Protein AF-A0A9B0UDK8-F1 (afdb_monomer)

Mean predicted aligned error: 6.13 Å

Solvent-accessible surface area (backbone atoms only — not comparable to full-atom values): 10879 Å² total; per-residue (Å²): 110,63,53,32,76,56,39,47,75,51,48,63,65,41,52,52,51,59,70,69,51,62,96,81,49,79,62,53,59,56,43,50,53,49,52,53,48,44,66,69,52,26,47,45,71,65,36,48,53,53,52,51,52,60,53,67,69,55,62,72,56,50,37,31,57,45,45,68,65,42,49,64,59,51,50,56,30,50,70,68,42,90,65,67,40,31,59,51,50,34,51,51,49,50,54,51,47,58,52,56,68,70,51,80,78,55,71,47,74,67,41,59,74,60,34,84,49,28,52,54,61,41,50,52,52,48,50,67,60,44,45,68,61,51,50,52,54,70,70,46,90,64,91,42,74,59,49,53,47,31,50,50,35,51,51,53,46,44,54,48,38,50,64,45,63,54,67,72,48,59,79,76,89,55,74,92,63,47,88,73,40,56,66,57,54,47,50,65,76,67,109

Sequence (191 aa):
IIVRNMGWNLVGPVVRCLLWNDKKDNKRKDYFLMLELLVKLCNPKELLLGLLELIEEPSGKQISQIILLLLQPLQTVIQKLHNNKAYSVGLALSTLWNQLSLLPVPYTKEQIQTDEYGLCQCCKALMDFTKPFVEEVIDAKERSLENEKLRDELLKFFFKSLKYPLLTAQFLEQPEEAGNDPLRCFASEII

Structure (mmCIF, N/CA/C/O backbone):
data_AF-A0A9B0UDK8-F1
#
_entry.id   AF-A0A9B0UDK8-F1
#
loop_
_atom_site.group_PDB
_atom_site.id
_atom_site.type_symbol
_atom_site.label_atom_id
_atom_site.label_alt_id
_atom_site.label_comp_id
_atom_site.label_asym_id
_atom_site.label_entity_id
_atom_site.label_seq_id
_atom_site.pdbx_PDB_ins_code
_atom_site.Cartn_x
_atom_site.Cartn_y
_atom_site.Cartn_z
_atom_site.occupancy
_atom_site.B_iso_or_equiv
_atom_site.auth_seq_id
_atom_site.auth_comp_id
_atom_site.auth_asym_id
_atom_site.auth_atom_id
_atom_site.pdbx_PDB_model_num
ATOM 1 N N . ILE A 1 1 ? 12.103 2.080 -25.943 1.00 68.50 1 ILE A N 1
ATOM 2 C CA . ILE A 1 1 ? 12.958 2.992 -25.136 1.00 68.50 1 ILE A CA 1
ATOM 3 C C . ILE A 1 1 ? 12.123 4.103 -24.497 1.00 68.50 1 ILE A C 1
ATOM 5 O O . ILE A 1 1 ? 12.153 4.219 -23.282 1.00 68.50 1 ILE A O 1
ATOM 9 N N . ILE A 1 2 ? 11.315 4.843 -25.270 1.00 86.81 2 ILE A N 1
ATOM 10 C CA . ILE A 1 2 ? 10.520 5.981 -24.763 1.00 86.81 2 ILE A CA 1
ATOM 11 C C . ILE A 1 2 ? 9.552 5.576 -23.639 1.00 86.81 2 ILE A C 1
ATOM 13 O O . ILE A 1 2 ? 9.650 6.109 -22.542 1.00 86.81 2 ILE A O 1
ATOM 17 N N . VAL A 1 3 ? 8.681 4.582 -23.860 1.00 86.19 3 VAL A N 1
ATOM 18 C CA . VAL A 1 3 ? 7.694 4.145 -22.844 1.00 86.19 3 VAL A CA 1
ATOM 19 C C . VAL A 1 3 ? 8.364 3.665 -21.551 1.00 86.19 3 VAL A C 1
ATOM 21 O O . VAL A 1 3 ? 7.888 3.957 -20.460 1.00 86.19 3 VAL A O 1
ATOM 24 N N . ARG A 1 4 ? 9.517 2.995 -21.659 1.00 88.56 4 ARG A N 1
ATOM 25 C CA . ARG A 1 4 ? 10.265 2.500 -20.498 1.00 88.56 4 ARG A CA 1
ATOM 26 C C . ARG A 1 4 ? 10.760 3.633 -19.597 1.00 88.56 4 ARG A C 1
ATOM 28 O O . ARG A 1 4 ? 10.638 3.524 -18.386 1.00 88.56 4 ARG A O 1
ATOM 35 N N . ASN A 1 5 ? 11.290 4.706 -20.181 1.00 87.94 5 ASN A N 1
ATOM 36 C CA . ASN A 1 5 ? 11.934 5.777 -19.415 1.00 87.94 5 ASN A CA 1
ATOM 37 C C . ASN A 1 5 ? 10.996 6.954 -19.104 1.00 87.94 5 ASN A C 1
ATOM 39 O O . ASN A 1 5 ? 11.162 7.608 -18.085 1.00 87.94 5 ASN A O 1
ATOM 43 N N . MET A 1 6 ? 10.016 7.223 -19.971 1.00 91.06 6 MET A N 1
ATOM 44 C CA . MET A 1 6 ? 9.153 8.412 -19.899 1.00 91.06 6 MET A CA 1
ATOM 45 C C . MET A 1 6 ? 7.664 8.077 -19.774 1.00 91.06 6 MET A C 1
ATOM 47 O O . MET A 1 6 ? 6.863 8.975 -19.534 1.00 91.06 6 MET A O 1
ATOM 51 N N . GLY A 1 7 ? 7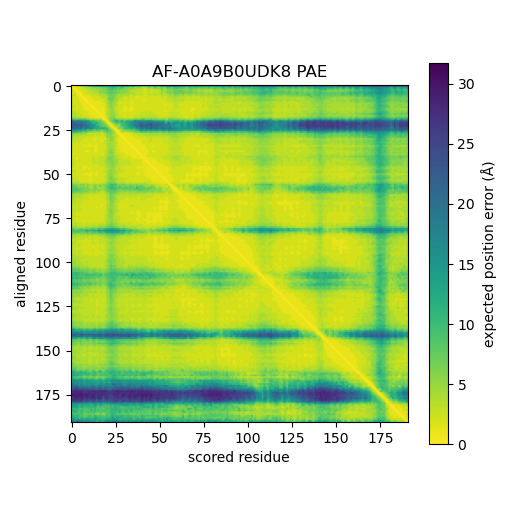.267 6.811 -19.938 1.00 91.12 7 GLY A N 1
ATOM 52 C CA . GLY A 1 7 ? 5.855 6.415 -19.892 1.00 91.12 7 GLY A CA 1
ATOM 53 C C . GLY A 1 7 ? 5.201 6.651 -18.530 1.00 91.12 7 GLY A C 1
ATOM 54 O O . GLY A 1 7 ? 4.002 6.902 -18.473 1.00 91.12 7 GLY A O 1
ATOM 55 N N . TRP A 1 8 ? 5.987 6.662 -17.450 1.00 93.38 8 TRP A N 1
ATOM 56 C CA . TRP A 1 8 ? 5.490 6.882 -16.090 1.00 93.38 8 TRP A CA 1
ATOM 57 C C . TRP A 1 8 ? 4.816 8.256 -15.911 1.00 93.38 8 TRP A C 1
ATOM 59 O O . TRP A 1 8 ? 3.895 8.374 -15.110 1.00 93.38 8 TRP A O 1
ATOM 69 N N . ASN A 1 9 ? 5.163 9.258 -16.730 1.00 93.69 9 ASN A N 1
ATOM 70 C CA . ASN A 1 9 ? 4.502 10.572 -16.731 1.00 93.69 9 ASN A CA 1
ATOM 71 C C . ASN A 1 9 ? 2.995 10.491 -17.056 1.00 93.69 9 ASN A C 1
ATOM 73 O O . ASN A 1 9 ? 2.235 11.401 -16.736 1.00 93.69 9 ASN A O 1
ATOM 77 N N . LEU A 1 10 ? 2.545 9.408 -17.702 1.00 94.50 10 LEU A N 1
ATOM 78 C CA . LEU A 1 10 ? 1.136 9.196 -18.047 1.00 94.50 10 LEU A CA 1
ATOM 79 C C . LEU A 1 10 ? 0.313 8.621 -16.888 1.00 94.50 10 LEU A C 1
ATOM 81 O O . LEU A 1 10 ? -0.915 8.636 -16.958 1.00 94.50 10 LEU A O 1
ATOM 85 N N . VAL A 1 11 ? 0.956 8.142 -15.821 1.00 94.69 11 VAL A N 1
ATOM 86 C CA . VAL A 1 11 ? 0.274 7.472 -14.704 1.00 94.69 11 VAL A CA 1
ATOM 87 C C . VAL A 1 11 ? -0.696 8.422 -14.014 1.00 94.69 11 VAL A C 1
ATOM 89 O O . VAL A 1 11 ? -1.853 8.061 -13.830 1.00 94.69 11 VAL A O 1
ATOM 92 N N . GLY A 1 12 ? -0.281 9.656 -13.716 1.00 93.56 12 GLY A N 1
ATOM 93 C CA . GLY A 1 12 ? -1.152 10.644 -13.072 1.00 93.56 12 GLY A CA 1
ATOM 94 C C . GLY A 1 12 ? -2.443 10.918 -13.851 1.00 93.56 12 GLY A C 1
ATOM 95 O O . GLY A 1 12 ? -3.532 10.735 -13.303 1.00 93.56 12 GLY A O 1
ATOM 96 N N . PRO A 1 13 ? -2.371 11.300 -15.140 1.00 93.06 13 PRO A N 1
ATOM 97 C CA . PRO A 1 13 ? -3.558 11.449 -15.980 1.00 93.06 13 PRO A CA 1
ATOM 98 C C . PRO A 1 13 ? -4.451 10.198 -16.040 1.00 93.06 13 PRO A C 1
ATOM 100 O O . PRO A 1 13 ? -5.672 10.326 -15.951 1.00 93.06 13 PRO A O 1
ATOM 103 N N . VAL A 1 14 ? -3.870 8.997 -16.154 1.00 93.56 14 VAL A N 1
ATOM 104 C CA . VAL A 1 14 ? -4.630 7.733 -16.211 1.00 93.56 14 VAL A CA 1
ATOM 105 C C . VAL A 1 14 ? -5.358 7.457 -14.897 1.00 93.56 14 VAL A C 1
ATOM 107 O O . VAL A 1 14 ? -6.548 7.143 -14.907 1.00 93.56 14 VAL A O 1
ATOM 110 N N . VAL A 1 15 ? -4.676 7.626 -13.765 1.00 92.69 15 VAL A N 1
ATOM 111 C CA . VAL A 1 15 ? -5.253 7.438 -12.428 1.00 92.69 15 VAL A CA 1
ATOM 112 C C . VAL A 1 15 ? -6.382 8.435 -12.182 1.00 92.69 15 VAL A C 1
ATOM 114 O O . VAL A 1 15 ? -7.460 8.038 -11.743 1.00 92.69 15 VAL A O 1
ATOM 117 N N . ARG A 1 16 ? -6.204 9.704 -12.566 1.00 90.69 16 ARG A N 1
ATOM 118 C CA . ARG A 1 16 ? -7.282 10.702 -12.498 1.00 90.69 16 ARG A CA 1
ATOM 119 C C . ARG A 1 16 ? -8.501 10.290 -13.325 1.00 90.69 16 ARG A C 1
ATOM 121 O O . ARG A 1 16 ? -9.619 10.407 -12.836 1.00 90.69 16 ARG A O 1
ATOM 128 N N . CYS A 1 17 ? -8.313 9.736 -14.526 1.00 89.81 17 CYS A N 1
ATOM 129 C CA . CYS A 1 17 ? -9.426 9.209 -15.330 1.00 89.81 17 CYS A CA 1
ATOM 130 C C . CYS A 1 17 ? -10.126 8.016 -14.651 1.00 89.81 17 CYS A C 1
ATOM 132 O O . CYS A 1 17 ? -11.347 7.891 -14.729 1.00 89.81 17 CYS A O 1
ATOM 134 N N . LEU A 1 18 ? -9.381 7.142 -13.969 1.00 89.19 18 LEU A N 1
ATOM 135 C CA . LEU A 1 18 ? -9.946 6.004 -13.232 1.00 89.19 18 LEU A CA 1
ATOM 136 C C . LEU A 1 18 ? -10.786 6.430 -12.021 1.00 89.19 18 LEU A C 1
ATOM 138 O O . LEU A 1 18 ? -11.761 5.748 -11.692 1.00 89.19 18 LEU A O 1
ATOM 142 N N . LEU A 1 19 ? -10.420 7.543 -11.385 1.00 86.38 19 LEU A N 1
ATOM 143 C CA . LEU A 1 19 ? -11.142 8.110 -10.245 1.00 86.38 19 LEU A CA 1
ATOM 144 C C . LEU A 1 19 ? -12.368 8.925 -10.675 1.00 86.38 19 LEU A C 1
ATOM 146 O O . LEU A 1 19 ? -13.399 8.852 -10.014 1.00 86.38 19 LEU A O 1
ATOM 150 N N . TRP A 1 20 ? -12.284 9.657 -11.792 1.00 81.12 20 TRP A N 1
ATOM 151 C CA . TRP A 1 20 ? -13.391 10.491 -12.281 1.00 81.12 20 TRP A CA 1
ATOM 152 C C . TRP A 1 20 ? -14.525 9.701 -12.936 1.00 81.12 20 TRP A C 1
ATOM 154 O O . TRP A 1 20 ? -15.679 10.121 -12.866 1.00 81.12 20 TRP A O 1
ATOM 164 N N . ASN A 1 21 ? -14.215 8.589 -13.608 1.00 65.56 21 ASN A N 1
ATOM 165 C CA . ASN A 1 21 ? -15.216 7.867 -14.385 1.00 65.56 21 ASN A CA 1
ATOM 166 C C . ASN A 1 21 ? -16.129 7.030 -13.484 1.00 65.56 21 ASN A C 1
ATOM 168 O O . ASN A 1 21 ? -15.687 6.090 -12.804 1.00 65.56 21 ASN A O 1
ATOM 172 N N . ASP A 1 22 ? -17.428 7.330 -13.555 1.00 60.84 22 ASP A N 1
ATOM 173 C CA . ASP A 1 22 ? -18.478 6.517 -12.955 1.00 60.84 22 ASP A CA 1
ATOM 174 C C . ASP A 1 22 ? -18.288 5.048 -13.344 1.00 60.84 22 ASP A C 1
ATOM 176 O O . ASP A 1 22 ? -17.954 4.713 -14.485 1.00 60.84 22 ASP A O 1
ATOM 180 N N . LYS A 1 23 ? -18.509 4.143 -12.383 1.00 58.62 23 LYS A N 1
ATOM 181 C CA . LYS A 1 23 ? -18.238 2.691 -12.479 1.00 58.62 23 LYS A CA 1
ATOM 182 C C . LYS A 1 23 ? -18.912 1.979 -13.675 1.00 58.62 23 LYS A C 1
ATOM 184 O O . LYS A 1 23 ? -18.689 0.787 -13.862 1.00 58.62 23 LYS A O 1
ATOM 189 N N . LYS A 1 24 ? -19.733 2.682 -14.464 1.00 57.19 24 LYS A N 1
ATOM 190 C CA . LYS A 1 24 ? -20.525 2.189 -15.598 1.00 57.19 24 LYS A CA 1
ATOM 191 C C . LYS A 1 24 ? -19.962 2.548 -16.982 1.00 57.19 24 LYS A C 1
ATOM 193 O O . LYS A 1 24 ? -20.555 2.129 -17.972 1.00 57.19 24 LYS A O 1
ATOM 198 N N . ASP A 1 25 ? -18.858 3.293 -17.084 1.00 64.31 25 ASP A N 1
ATOM 199 C CA . ASP A 1 25 ? -18.270 3.620 -18.391 1.00 64.31 25 ASP A CA 1
ATOM 200 C C . ASP A 1 25 ? -17.438 2.445 -18.942 1.00 64.31 25 ASP A C 1
ATOM 202 O O . ASP A 1 25 ? -16.508 1.956 -18.293 1.00 64.31 25 ASP A O 1
ATOM 206 N N . ASN A 1 26 ? -17.740 2.018 -20.172 1.00 69.38 26 ASN A N 1
ATOM 207 C CA . ASN A 1 26 ? -16.972 1.007 -20.903 1.00 69.38 26 ASN A CA 1
ATOM 208 C C . ASN A 1 26 ? -15.483 1.382 -21.021 1.00 69.38 26 ASN A C 1
ATOM 210 O O . ASN A 1 26 ? -14.636 0.489 -21.024 1.00 69.38 26 ASN A O 1
ATOM 214 N N . LYS A 1 27 ? -15.154 2.681 -21.014 1.00 78.38 27 LYS A N 1
ATOM 215 C CA . LYS A 1 27 ? -13.774 3.192 -21.091 1.00 78.38 27 LYS A CA 1
ATOM 216 C C . LYS A 1 27 ? -12.948 2.957 -19.827 1.00 78.38 27 LYS A C 1
ATOM 218 O O . LYS A 1 27 ? -11.721 2.990 -19.879 1.00 78.38 27 LYS A O 1
ATOM 223 N N . ARG A 1 28 ? -13.580 2.688 -18.675 1.00 84.81 28 ARG A N 1
ATOM 224 C CA . ARG A 1 28 ? -12.864 2.424 -17.412 1.00 84.81 28 ARG A CA 1
ATOM 225 C C . ARG A 1 28 ? -11.933 1.217 -17.532 1.00 84.81 28 ARG A C 1
ATOM 227 O O . ARG A 1 28 ? -10.835 1.239 -16.985 1.00 84.81 28 ARG A O 1
ATOM 234 N N . LYS A 1 29 ? -12.356 0.190 -18.278 1.00 87.12 29 LYS A N 1
ATOM 235 C CA . LYS A 1 29 ? -11.541 -1.001 -18.556 1.00 87.12 29 LYS A CA 1
ATOM 236 C C . LYS A 1 29 ? -10.281 -0.645 -19.345 1.00 87.12 29 LYS A C 1
ATOM 238 O O . LYS A 1 29 ? -9.206 -1.116 -18.996 1.00 87.12 29 LYS A O 1
ATOM 243 N N . ASP A 1 30 ? -10.398 0.237 -20.332 1.00 90.00 30 ASP A N 1
ATOM 244 C CA . ASP A 1 30 ? -9.265 0.667 -21.157 1.00 90.00 30 ASP A CA 1
ATOM 245 C C . ASP A 1 30 ? -8.225 1.435 -20.332 1.00 90.00 30 ASP A C 1
ATOM 247 O O . ASP A 1 30 ? -7.023 1.215 -20.484 1.00 90.00 30 ASP A O 1
ATOM 251 N N . TYR A 1 31 ? -8.667 2.285 -19.399 1.00 91.31 31 TYR A N 1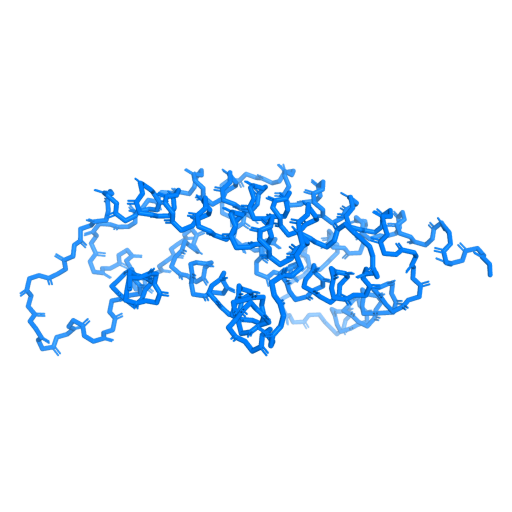
ATOM 252 C CA . TYR A 1 31 ? -7.756 2.978 -18.484 1.00 91.31 31 TYR A CA 1
ATOM 253 C C . TYR A 1 31 ? -7.063 2.027 -17.501 1.00 91.31 31 TYR A C 1
ATOM 255 O O . TYR A 1 31 ? -5.882 2.216 -17.213 1.00 91.31 31 TYR A O 1
ATOM 263 N N . PHE A 1 32 ? -7.750 0.984 -17.024 1.00 91.31 32 PHE A N 1
ATOM 264 C CA . PHE A 1 32 ? -7.117 -0.052 -16.200 1.00 91.31 32 PHE A CA 1
ATOM 265 C C . PHE A 1 32 ? -6.053 -0.818 -16.986 1.00 91.31 32 PHE A C 1
ATOM 267 O O . PHE A 1 32 ? -4.929 -0.951 -16.509 1.00 91.31 32 PHE A O 1
ATOM 274 N N . LEU A 1 33 ? -6.366 -1.234 -18.215 1.00 93.19 33 LEU A N 1
ATOM 275 C CA . LEU A 1 33 ? -5.399 -1.883 -19.104 1.00 93.19 33 LEU A CA 1
ATOM 276 C C . LEU A 1 33 ? -4.194 -0.977 -19.383 1.00 93.19 33 LEU A C 1
ATOM 278 O O . LEU A 1 33 ? -3.055 -1.444 -19.424 1.00 93.19 33 LEU A O 1
ATOM 282 N N . MET A 1 34 ? -4.423 0.329 -19.541 1.00 94.00 34 MET A N 1
ATOM 283 C CA . MET A 1 34 ? -3.343 1.298 -19.701 1.00 94.00 34 MET A CA 1
ATOM 284 C C . MET A 1 34 ? -2.468 1.379 -18.445 1.00 94.00 34 MET A C 1
ATOM 286 O O . MET A 1 34 ? -1.244 1.348 -18.568 1.00 94.00 34 MET A O 1
ATOM 290 N N . LEU A 1 35 ? -3.062 1.427 -17.248 1.00 95.50 35 LEU A N 1
ATOM 291 C CA . LEU A 1 35 ? -2.318 1.420 -15.986 1.00 95.50 35 LEU A CA 1
ATOM 292 C C . LEU A 1 35 ? -1.485 0.139 -15.829 1.00 95.50 35 LEU A C 1
ATOM 294 O O . LEU A 1 35 ? -0.295 0.220 -15.528 1.00 95.50 35 LEU A O 1
ATOM 298 N N . GLU A 1 36 ? -2.065 -1.030 -16.101 1.00 95.25 36 GLU A N 1
ATOM 299 C CA . GLU A 1 36 ? -1.351 -2.313 -16.073 1.00 95.25 36 GLU A CA 1
ATOM 300 C C . GLU A 1 36 ? -0.174 -2.334 -17.055 1.00 95.25 36 GLU A C 1
ATOM 302 O O . GLU A 1 36 ? 0.925 -2.793 -16.721 1.00 95.25 36 GLU A O 1
ATOM 307 N N . LEU A 1 37 ? -0.370 -1.798 -18.263 1.00 95.12 37 LEU A N 1
ATOM 308 C CA . LEU A 1 37 ? 0.680 -1.711 -19.271 1.00 95.12 37 LEU A CA 1
ATOM 309 C C . LEU A 1 37 ? 1.814 -0.774 -18.829 1.00 95.12 37 LEU A C 1
ATOM 311 O O . LEU A 1 37 ? 2.986 -1.111 -19.013 1.00 95.12 37 LEU A O 1
ATOM 315 N N . LEU A 1 38 ? 1.490 0.363 -18.207 1.00 95.62 38 LEU A N 1
ATOM 316 C CA . LEU A 1 38 ? 2.483 1.278 -17.634 1.00 95.62 38 LEU A CA 1
ATOM 317 C C . LEU A 1 38 ? 3.273 0.594 -16.514 1.00 95.62 38 LEU A C 1
ATOM 319 O O . LEU A 1 38 ? 4.504 0.583 -16.554 1.00 95.62 38 LEU A O 1
ATOM 323 N N . VAL A 1 39 ? 2.590 -0.082 -15.586 1.00 95.56 39 VAL A N 1
ATOM 324 C CA . VAL A 1 39 ? 3.227 -0.882 -14.527 1.00 95.56 39 VAL A CA 1
ATOM 325 C C . VAL A 1 39 ? 4.127 -1.968 -15.107 1.00 95.56 39 VAL A C 1
ATOM 327 O O . VAL A 1 39 ? 5.176 -2.283 -14.537 1.00 95.56 39 VAL A O 1
ATOM 330 N N . LYS A 1 40 ? 3.751 -2.557 -16.246 1.00 94.44 40 LYS A N 1
ATOM 331 C CA . LYS A 1 40 ? 4.533 -3.592 -16.927 1.00 94.44 40 LYS A CA 1
ATOM 332 C C . LYS A 1 40 ? 5.793 -3.056 -17.601 1.00 94.44 40 LYS A C 1
ATOM 334 O O . LYS A 1 40 ? 6.823 -3.722 -17.518 1.00 94.44 40 LYS A O 1
ATOM 339 N N . LEU A 1 41 ? 5.699 -1.920 -18.287 1.00 94.00 41 LEU A N 1
ATOM 340 C CA . LEU A 1 41 ? 6.724 -1.460 -19.228 1.00 94.00 41 LEU A CA 1
ATOM 341 C C . LEU A 1 41 ? 7.651 -0.371 -18.678 1.00 94.00 41 LEU A C 1
ATOM 343 O O . LEU A 1 41 ? 8.776 -0.245 -19.172 1.00 94.00 41 LEU A O 1
ATOM 347 N N . CYS A 1 42 ? 7.192 0.436 -17.722 1.00 94.75 42 CYS A N 1
ATOM 348 C CA . CYS A 1 42 ? 7.962 1.559 -17.196 1.00 94.75 42 CYS A CA 1
ATOM 349 C C . CYS A 1 42 ? 9.067 1.107 -16.235 1.00 94.75 42 CYS A C 1
ATOM 351 O O . CYS A 1 42 ? 9.008 0.035 -15.631 1.00 94.75 42 CYS A O 1
ATOM 353 N N . ASN A 1 43 ? 10.098 1.939 -16.103 1.00 93.56 43 ASN A N 1
ATOM 354 C CA . ASN A 1 43 ? 11.148 1.736 -15.119 1.00 93.56 43 ASN A CA 1
ATOM 355 C C . ASN A 1 43 ? 10.547 1.828 -13.699 1.00 93.56 43 ASN A C 1
ATOM 357 O O . ASN A 1 43 ? 9.876 2.814 -13.385 1.00 93.56 43 ASN A O 1
ATOM 361 N N . PRO A 1 44 ? 10.745 0.800 -12.850 1.00 94.12 44 PRO A N 1
ATOM 362 C CA . PRO A 1 44 ? 10.088 0.724 -11.550 1.00 94.12 44 PRO A CA 1
ATOM 363 C C . PRO A 1 44 ? 10.517 1.826 -10.575 1.00 94.12 44 PRO A C 1
ATOM 365 O O . PRO A 1 44 ? 9.744 2.153 -9.684 1.00 94.12 44 PRO A O 1
ATOM 368 N N . LYS A 1 45 ? 11.711 2.419 -10.724 1.00 93.56 45 LYS A N 1
ATOM 369 C CA . LYS A 1 45 ? 12.192 3.452 -9.791 1.00 93.56 45 LYS A CA 1
ATOM 370 C C . LYS A 1 45 ? 11.403 4.753 -9.921 1.00 93.56 45 LYS A C 1
ATOM 372 O O . LYS A 1 45 ? 10.893 5.261 -8.931 1.00 93.56 45 LYS A O 1
ATOM 377 N N . GLU A 1 46 ? 11.290 5.278 -11.134 1.00 94.56 46 GLU A N 1
ATOM 378 C CA . GLU A 1 46 ? 10.556 6.511 -11.418 1.00 94.56 46 GLU A CA 1
ATOM 379 C C . GLU A 1 46 ? 9.050 6.281 -11.272 1.00 94.56 46 GLU A C 1
ATOM 381 O O . GLU A 1 46 ? 8.340 7.128 -10.734 1.00 94.56 46 GLU A O 1
ATOM 386 N N . LEU A 1 47 ? 8.568 5.100 -11.676 1.00 96.12 47 LEU A N 1
ATOM 387 C CA . LEU A 1 47 ? 7.165 4.741 -11.516 1.00 96.12 47 LEU A CA 1
ATOM 388 C C . LEU A 1 47 ? 6.746 4.657 -10.042 1.00 96.12 47 LEU A C 1
ATOM 390 O O . LEU A 1 47 ? 5.661 5.122 -9.707 1.00 96.12 47 LEU A O 1
ATOM 394 N N . LEU A 1 48 ? 7.590 4.099 -9.165 1.00 96.31 48 LEU A N 1
ATOM 395 C CA . LEU A 1 48 ? 7.332 4.075 -7.724 1.00 96.31 48 LEU A CA 1
ATOM 396 C C . LEU A 1 48 ? 7.092 5.492 -7.197 1.00 96.31 48 LEU A C 1
ATOM 398 O O . LEU A 1 48 ? 6.085 5.733 -6.543 1.00 96.31 48 LEU A O 1
ATOM 402 N N . LEU A 1 49 ? 7.989 6.427 -7.518 1.00 95.81 49 LEU A N 1
ATOM 403 C CA . LEU A 1 49 ? 7.878 7.813 -7.063 1.00 95.81 49 LEU A CA 1
ATOM 404 C C . LEU A 1 49 ? 6.601 8.479 -7.586 1.00 95.81 49 LEU A C 1
ATOM 406 O O . LEU A 1 49 ? 5.872 9.076 -6.801 1.00 95.81 49 LEU A O 1
ATOM 410 N N . GLY A 1 50 ? 6.281 8.299 -8.872 1.00 95.81 50 GLY A N 1
ATOM 411 C CA . GLY A 1 50 ? 5.050 8.843 -9.450 1.00 95.81 50 GLY A CA 1
ATOM 412 C C . GLY A 1 50 ? 3.775 8.262 -8.826 1.00 95.81 50 GLY A C 1
ATOM 413 O O . GLY A 1 50 ? 2.793 8.977 -8.661 1.00 95.81 50 GLY A O 1
ATOM 414 N N . LEU A 1 51 ? 3.770 6.981 -8.440 1.00 96.69 51 LEU A N 1
ATOM 415 C CA . LEU A 1 51 ? 2.637 6.384 -7.719 1.00 96.69 51 LEU A CA 1
ATOM 416 C C . LEU A 1 51 ? 2.500 6.943 -6.299 1.00 96.69 51 LEU A C 1
ATOM 418 O O . LEU A 1 51 ? 1.382 7.178 -5.849 1.00 96.69 51 LEU A O 1
ATOM 422 N N . LEU A 1 52 ? 3.616 7.159 -5.600 1.00 97.38 52 LEU A N 1
ATOM 423 C CA . LEU A 1 52 ? 3.609 7.710 -4.244 1.00 97.38 52 LEU A CA 1
ATOM 424 C C . LEU A 1 52 ? 3.146 9.168 -4.21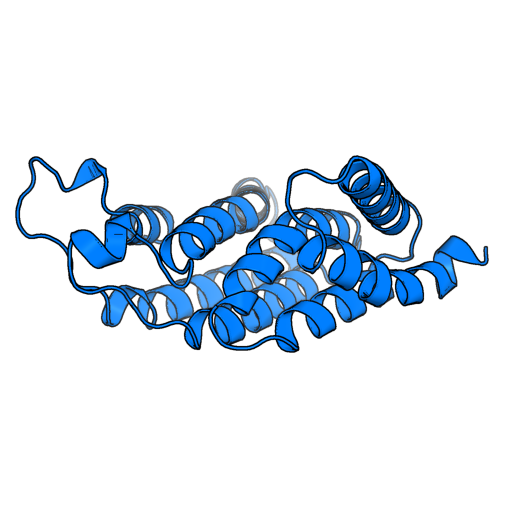5 1.00 97.38 52 LEU A C 1
ATOM 426 O O . LEU A 1 52 ? 2.365 9.522 -3.337 1.00 97.38 52 LEU A O 1
ATOM 430 N N . GLU A 1 53 ? 3.554 9.973 -5.197 1.00 95.81 53 GLU A N 1
ATOM 431 C CA . GLU A 1 53 ? 3.080 11.354 -5.362 1.00 95.81 53 GLU A CA 1
ATOM 432 C C . GLU A 1 53 ? 1.552 11.402 -5.504 1.00 95.81 53 GLU A C 1
ATOM 434 O O . GLU A 1 53 ? 0.883 12.183 -4.833 1.00 95.81 53 GLU A O 1
ATOM 439 N N . LEU A 1 54 ? 0.980 10.495 -6.302 1.00 95.25 54 LEU A N 1
ATOM 440 C CA . LEU A 1 54 ? -0.471 10.402 -6.468 1.00 95.25 54 LEU A CA 1
ATOM 441 C C . LEU A 1 54 ? -1.182 9.977 -5.185 1.00 95.25 54 LEU A C 1
ATOM 443 O O . LEU A 1 54 ? -2.288 10.435 -4.935 1.00 95.25 54 LEU A O 1
ATOM 447 N N . ILE A 1 55 ? -0.576 9.110 -4.373 1.00 95.44 55 ILE A N 1
ATOM 448 C CA . ILE A 1 55 ? -1.146 8.723 -3.076 1.00 95.44 55 ILE A CA 1
ATOM 449 C C . ILE A 1 55 ? -1.136 9.908 -2.105 1.00 95.44 55 ILE A C 1
ATOM 451 O O . ILE A 1 55 ? -2.048 10.017 -1.293 1.00 95.44 55 ILE A O 1
ATOM 455 N N . GLU A 1 56 ? -0.135 10.786 -2.185 1.00 93.56 56 GLU A N 1
ATOM 456 C CA . GLU A 1 56 ? 0.021 11.935 -1.289 1.00 93.56 56 GLU A CA 1
ATOM 457 C C . GLU A 1 56 ? -0.895 13.129 -1.633 1.00 93.56 56 GLU A C 1
ATOM 459 O O . GLU A 1 56 ? -1.236 13.909 -0.745 1.00 93.56 56 GLU A O 1
ATOM 464 N N . GLU A 1 57 ? -1.319 13.257 -2.894 1.00 90.19 57 GLU A N 1
ATOM 465 C CA . GLU A 1 57 ? -2.109 14.387 -3.415 1.00 90.19 57 GLU A CA 1
ATOM 466 C C . GLU A 1 57 ? -3.544 14.547 -2.835 1.00 90.19 57 GLU A C 1
ATOM 468 O O . GLU A 1 57 ? -3.938 15.683 -2.548 1.00 90.19 57 GLU A O 1
ATOM 473 N N . PRO A 1 58 ? -4.380 13.495 -2.684 1.00 89.38 58 PRO A N 1
ATOM 474 C CA . PRO A 1 58 ? -5.791 13.668 -2.341 1.00 89.38 58 PRO A CA 1
ATOM 475 C C . PRO A 1 58 ? -6.049 13.949 -0.859 1.00 89.38 58 PRO A C 1
ATOM 477 O O . PRO A 1 58 ? -5.231 13.707 0.018 1.00 89.38 58 PRO A O 1
ATOM 480 N N . SER A 1 59 ? -7.269 14.412 -0.570 1.00 86.88 59 SER A N 1
ATOM 481 C CA . SER A 1 59 ? -7.742 14.663 0.794 1.00 86.88 59 SER A CA 1
ATOM 482 C C . SER A 1 59 ? -9.155 14.121 1.035 1.00 86.88 59 SER A C 1
ATOM 484 O O . SER A 1 59 ? -9.934 13.868 0.108 1.00 86.88 59 SER A O 1
ATOM 486 N N . GLY A 1 60 ? -9.494 13.911 2.310 1.00 88.88 60 GLY A N 1
ATOM 487 C CA . GLY A 1 60 ? -10.810 13.428 2.729 1.00 88.88 60 GLY A CA 1
ATOM 488 C C . GLY A 1 60 ? -11.152 12.053 2.145 1.00 88.88 60 GLY A C 1
ATOM 489 O O . GLY A 1 60 ? -10.332 11.141 2.144 1.00 88.88 60 GLY A O 1
ATOM 490 N N . LYS A 1 61 ? -12.376 11.893 1.625 1.00 86.62 61 LYS A N 1
ATOM 491 C CA . LYS A 1 61 ? -12.882 10.598 1.125 1.00 86.62 61 LYS A CA 1
ATOM 492 C C . LYS A 1 61 ? -12.146 10.063 -0.109 1.00 86.62 61 LYS A C 1
ATOM 494 O O . LYS A 1 61 ? -12.260 8.883 -0.416 1.00 86.62 61 LYS A O 1
ATOM 499 N N . GLN A 1 62 ? -11.420 10.911 -0.840 1.00 90.25 62 GLN A N 1
ATOM 500 C CA . GLN A 1 62 ? -10.678 10.475 -2.028 1.00 90.25 62 GLN A CA 1
ATOM 501 C C . GLN A 1 62 ? -9.405 9.698 -1.669 1.00 90.25 62 GLN A C 1
ATOM 503 O O . GLN A 1 62 ? -8.920 8.925 -2.494 1.00 90.25 62 GLN A O 1
ATOM 508 N N . ILE A 1 63 ? -8.906 9.843 -0.434 1.00 94.00 63 ILE A N 1
ATOM 509 C CA . ILE A 1 63 ? -7.736 9.112 0.064 1.00 94.00 63 ILE A CA 1
ATOM 510 C C . ILE A 1 63 ? -7.966 7.602 -0.043 1.00 94.00 63 ILE A C 1
ATOM 512 O O . ILE A 1 63 ? -7.145 6.885 -0.611 1.00 94.00 63 ILE A O 1
ATOM 516 N N . SER A 1 64 ? -9.105 7.097 0.440 1.00 94.31 64 SER A N 1
ATOM 517 C CA . SER A 1 64 ? -9.369 5.656 0.386 1.00 94.31 64 SER A CA 1
ATOM 518 C C . SER A 1 64 ? -9.495 5.143 -1.043 1.00 94.31 64 SER A C 1
ATOM 520 O O . SER A 1 64 ? -8.969 4.083 -1.370 1.00 94.31 64 SER A O 1
ATOM 522 N N . GLN A 1 65 ? -10.108 5.923 -1.932 1.00 93.38 65 GLN A N 1
ATOM 523 C CA . GLN A 1 65 ? -10.242 5.556 -3.341 1.00 93.38 65 GLN A CA 1
ATOM 524 C C . GLN A 1 65 ? -8.881 5.421 -4.027 1.00 93.38 65 GLN A C 1
ATOM 526 O O . GLN A 1 65 ? -8.674 4.452 -4.761 1.00 93.38 65 GLN A O 1
ATOM 531 N N . ILE A 1 66 ? -7.954 6.356 -3.783 1.00 95.00 66 ILE A N 1
ATOM 532 C CA . ILE A 1 66 ? -6.626 6.293 -4.399 1.00 95.00 66 ILE A CA 1
ATOM 533 C C . ILE A 1 66 ? -5.776 5.176 -3.801 1.00 95.00 66 ILE A C 1
ATOM 535 O O . ILE A 1 66 ? -5.113 4.462 -4.551 1.00 95.00 66 ILE A O 1
ATOM 539 N N . ILE A 1 67 ? -5.838 4.978 -2.478 1.00 95.75 67 ILE A N 1
ATOM 540 C CA . ILE A 1 67 ? -5.100 3.912 -1.795 1.00 95.75 67 ILE A CA 1
ATOM 541 C C . ILE A 1 67 ? -5.553 2.569 -2.367 1.00 95.75 67 ILE A C 1
ATOM 543 O O . ILE A 1 67 ? -4.741 1.827 -2.916 1.00 95.75 67 ILE A O 1
ATOM 547 N N . LEU A 1 68 ? -6.858 2.289 -2.347 1.00 95.56 68 LEU A N 1
ATOM 548 C CA . LEU A 1 68 ? -7.407 1.029 -2.851 1.00 95.56 68 LEU A CA 1
ATOM 549 C C . LEU A 1 68 ? -7.097 0.802 -4.338 1.00 95.56 68 LEU A C 1
ATOM 551 O O . LEU A 1 68 ? -6.869 -0.335 -4.747 1.00 95.56 68 LEU A O 1
ATOM 555 N N . LEU A 1 69 ? -7.059 1.866 -5.147 1.00 95.31 69 LEU A N 1
ATOM 556 C CA . LEU A 1 69 ? -6.727 1.778 -6.568 1.00 95.31 69 LEU A CA 1
ATOM 557 C C . LEU A 1 69 ? -5.243 1.464 -6.814 1.00 95.31 69 LEU A C 1
ATOM 559 O O . LEU A 1 69 ? -4.924 0.711 -7.736 1.00 95.31 69 LEU A O 1
ATOM 563 N N . LEU A 1 70 ? -4.339 2.059 -6.031 1.00 96.75 70 LEU A N 1
ATOM 564 C CA . LEU A 1 70 ? -2.899 2.040 -6.303 1.00 96.75 70 LEU A CA 1
ATOM 565 C C . LEU A 1 70 ? -2.108 1.011 -5.492 1.00 96.75 70 LEU A C 1
ATOM 567 O O . LEU A 1 70 ? -0.963 0.748 -5.857 1.00 96.75 70 LEU A O 1
ATOM 571 N N . LEU A 1 71 ? -2.690 0.374 -4.470 1.00 96.62 71 LEU A N 1
ATOM 572 C CA . LEU A 1 71 ? -1.995 -0.641 -3.663 1.00 96.62 71 LEU A CA 1
ATOM 573 C C . LEU A 1 71 ? -1.419 -1.790 -4.506 1.00 96.62 71 LEU A C 1
ATOM 575 O O . LEU A 1 71 ? -0.240 -2.119 -4.374 1.00 96.62 71 LEU A O 1
ATOM 579 N N . GLN A 1 72 ? -2.213 -2.378 -5.404 1.00 95.94 72 GLN A N 1
ATOM 580 C CA . GLN A 1 72 ? -1.753 -3.491 -6.246 1.00 95.94 72 GLN A CA 1
ATOM 581 C C . GLN A 1 72 ? -0.686 -3.058 -7.277 1.00 95.94 72 GLN A C 1
ATOM 583 O O . GLN A 1 72 ? 0.352 -3.731 -7.371 1.00 95.94 72 GLN A O 1
ATOM 588 N N . PRO A 1 73 ? -0.855 -1.934 -8.009 1.00 96.62 73 PRO A N 1
ATOM 589 C CA . PRO A 1 73 ? 0.209 -1.363 -8.833 1.00 96.62 73 PRO A CA 1
ATOM 590 C C . PRO A 1 73 ? 1.502 -1.127 -8.050 1.00 96.62 73 PRO A C 1
ATOM 592 O O . PRO A 1 73 ? 2.576 -1.532 -8.497 1.00 96.62 73 PRO A O 1
ATOM 595 N N . LEU A 1 74 ? 1.400 -0.532 -6.861 1.00 97.19 74 LEU A N 1
ATOM 596 C CA . LEU A 1 74 ? 2.534 -0.213 -6.001 1.00 97.19 74 LEU A CA 1
ATOM 597 C C . LEU A 1 74 ? 3.279 -1.479 -5.561 1.00 97.19 74 LEU A C 1
ATOM 599 O O . LEU A 1 74 ? 4.499 -1.551 -5.706 1.00 97.19 74 LEU A O 1
ATOM 603 N N . GLN A 1 75 ? 2.552 -2.507 -5.115 1.00 96.50 75 GLN A N 1
ATOM 604 C CA . GLN A 1 75 ? 3.133 -3.796 -4.731 1.00 96.50 75 GLN A CA 1
ATOM 605 C C . GLN A 1 75 ? 3.890 -4.431 -5.903 1.00 96.50 75 GLN A C 1
ATOM 607 O O . GLN A 1 75 ? 5.040 -4.844 -5.755 1.00 96.50 75 GLN A O 1
ATOM 612 N N . THR A 1 76 ? 3.278 -4.431 -7.090 1.00 95.94 76 THR A N 1
ATOM 613 C CA . THR A 1 76 ? 3.873 -4.988 -8.314 1.00 95.94 76 THR A CA 1
ATOM 614 C C . THR A 1 76 ? 5.152 -4.252 -8.711 1.00 95.94 76 THR A C 1
ATOM 616 O O . THR A 1 76 ? 6.127 -4.874 -9.134 1.00 95.94 76 THR A O 1
ATOM 619 N N . VAL A 1 77 ? 5.170 -2.922 -8.593 1.00 96.00 77 VAL A N 1
ATOM 620 C CA . VAL A 1 77 ? 6.351 -2.103 -8.900 1.00 96.00 77 VAL A CA 1
ATOM 621 C C . VAL A 1 77 ? 7.477 -2.375 -7.908 1.00 96.00 77 VAL A C 1
ATOM 623 O O . VAL A 1 77 ? 8.615 -2.581 -8.330 1.00 96.00 77 VAL A O 1
ATOM 626 N N . ILE A 1 78 ? 7.165 -2.446 -6.613 1.00 96.00 78 ILE A N 1
ATOM 627 C CA . ILE A 1 78 ? 8.151 -2.734 -5.566 1.00 96.00 78 ILE A CA 1
ATOM 628 C C . ILE A 1 78 ? 8.741 -4.136 -5.739 1.00 96.00 78 ILE A C 1
ATOM 630 O O . ILE A 1 78 ? 9.954 -4.306 -5.640 1.00 96.00 78 ILE A O 1
ATOM 634 N N . GLN A 1 79 ? 7.924 -5.139 -6.064 1.00 93.25 79 GLN A N 1
ATOM 635 C CA . GLN A 1 79 ? 8.400 -6.506 -6.309 1.00 93.25 79 GLN A CA 1
ATOM 636 C C . GLN A 1 79 ? 9.333 -6.616 -7.526 1.00 93.25 79 GLN A C 1
ATOM 638 O O . GLN A 1 79 ? 10.164 -7.520 -7.578 1.00 93.25 79 GLN A O 1
ATOM 643 N N . LYS A 1 80 ? 9.239 -5.693 -8.492 1.00 93.00 80 LYS A N 1
ATOM 644 C CA . LYS A 1 80 ? 10.159 -5.621 -9.641 1.00 93.00 80 LYS A CA 1
ATOM 645 C C . LYS A 1 80 ? 11.500 -4.969 -9.312 1.00 93.00 80 LYS A C 1
ATOM 647 O O . LYS A 1 80 ? 12.408 -5.016 -10.142 1.00 93.00 80 LYS A O 1
ATOM 652 N N . LEU A 1 81 ? 11.641 -4.325 -8.153 1.00 90.69 81 LEU A N 1
ATOM 653 C CA . LEU A 1 81 ? 12.905 -3.725 -7.746 1.00 90.69 81 LEU A CA 1
ATOM 654 C C . LEU A 1 81 ? 13.865 -4.813 -7.265 1.00 90.69 81 LEU A C 1
ATOM 656 O O . LEU A 1 81 ? 13.591 -5.531 -6.311 1.00 90.69 81 LEU A O 1
ATOM 660 N N . HIS A 1 82 ? 15.022 -4.901 -7.919 1.00 80.50 82 HIS A N 1
ATOM 661 C CA . HIS A 1 82 ? 16.071 -5.854 -7.549 1.00 80.50 82 HIS A CA 1
ATOM 662 C C . HIS A 1 82 ? 16.922 -5.388 -6.357 1.00 80.50 82 HIS A C 1
ATOM 664 O O . HIS A 1 82 ? 17.478 -6.218 -5.651 1.00 80.50 82 HIS A O 1
ATOM 670 N N . ASN A 1 83 ? 17.016 -4.071 -6.130 1.00 84.00 83 ASN A N 1
ATOM 671 C CA . ASN A 1 83 ? 17.847 -3.457 -5.089 1.00 84.00 83 ASN A CA 1
ATOM 672 C C . ASN A 1 83 ? 17.031 -2.423 -4.303 1.00 84.00 83 ASN A C 1
ATOM 674 O O . ASN A 1 83 ? 16.142 -1.788 -4.876 1.00 84.00 83 ASN A O 1
ATOM 678 N N . ASN A 1 84 ? 17.410 -2.173 -3.044 1.00 86.31 84 ASN A N 1
ATOM 679 C CA . ASN A 1 84 ? 16.781 -1.185 -2.153 1.00 86.31 84 ASN A CA 1
ATOM 680 C C . ASN A 1 84 ? 15.269 -1.403 -1.997 1.00 86.31 84 ASN A C 1
ATOM 682 O O . ASN A 1 84 ? 14.484 -0.450 -1.907 1.00 86.31 84 ASN A O 1
ATOM 686 N N . LYS A 1 85 ? 14.856 -2.668 -2.002 1.00 91.00 85 LYS A N 1
ATOM 687 C CA . LYS A 1 85 ? 13.460 -3.054 -1.854 1.00 91.00 85 LYS A CA 1
ATOM 688 C C . LYS A 1 85 ? 12.970 -2.709 -0.455 1.00 91.00 85 LYS A C 1
ATOM 690 O O . LYS A 1 85 ? 11.905 -2.115 -0.344 1.00 91.00 85 LYS A O 1
ATOM 695 N N . ALA A 1 86 ? 13.775 -2.957 0.579 1.00 94.00 86 ALA A N 1
ATOM 696 C CA . ALA A 1 86 ? 13.447 -2.596 1.957 1.00 94.00 86 ALA A CA 1
ATOM 697 C C . ALA A 1 86 ? 13.155 -1.097 2.101 1.00 94.00 86 ALA A C 1
ATOM 699 O O . ALA A 1 86 ? 12.120 -0.707 2.632 1.00 94.00 86 ALA A O 1
ATOM 700 N N . TYR A 1 87 ? 14.027 -0.254 1.540 1.00 95.25 87 TYR A N 1
ATOM 701 C CA . TYR A 1 87 ? 13.834 1.197 1.528 1.00 95.25 87 TYR A CA 1
ATOM 702 C C . TYR A 1 87 ? 12.555 1.601 0.781 1.00 95.25 87 TYR A C 1
ATOM 704 O O . TYR A 1 87 ? 11.806 2.455 1.246 1.00 95.25 87 TYR A O 1
ATOM 712 N N . SER A 1 88 ? 12.284 0.963 -0.358 1.00 96.50 88 SER A N 1
ATOM 713 C CA . SER A 1 88 ? 11.111 1.256 -1.188 1.00 96.50 88 SER A CA 1
ATOM 714 C C . SER A 1 88 ? 9.802 0.833 -0.511 1.00 96.50 88 SER A C 1
ATOM 716 O O . SER A 1 88 ? 8.815 1.562 -0.586 1.00 96.50 88 SER A O 1
ATOM 718 N N . VAL A 1 89 ? 9.806 -0.305 0.195 1.00 96.81 89 VAL A N 1
ATOM 719 C CA . VAL A 1 89 ? 8.701 -0.759 1.055 1.00 96.81 89 VAL A CA 1
ATOM 720 C C . VAL A 1 89 ? 8.491 0.219 2.207 1.00 96.81 89 VAL A C 1
ATOM 722 O O . VAL A 1 89 ? 7.366 0.661 2.413 1.00 96.81 89 VAL A O 1
ATOM 725 N N . GLY A 1 90 ? 9.551 0.609 2.920 1.00 96.81 90 GLY A N 1
ATOM 726 C CA . GLY A 1 90 ? 9.457 1.572 4.021 1.00 96.81 90 GLY A CA 1
ATOM 727 C C . GLY A 1 90 ? 8.896 2.924 3.581 1.00 96.81 90 GLY A C 1
ATOM 728 O O . GLY A 1 90 ? 7.998 3.465 4.228 1.00 96.81 90 GLY A O 1
ATOM 729 N N . LEU A 1 91 ? 9.358 3.434 2.435 1.00 96.81 91 LEU A N 1
ATOM 730 C CA . LEU A 1 91 ? 8.835 4.662 1.840 1.00 96.81 91 LEU A CA 1
ATOM 731 C C . LEU A 1 91 ? 7.341 4.529 1.519 1.00 96.81 91 LEU A C 1
ATOM 733 O O . LEU A 1 91 ? 6.545 5.352 1.966 1.00 96.81 91 LEU A O 1
ATOM 737 N N . ALA A 1 92 ? 6.953 3.456 0.825 1.00 97.56 92 ALA A N 1
ATOM 738 C CA . ALA A 1 92 ? 5.562 3.192 0.476 1.00 97.56 92 ALA A CA 1
ATOM 739 C C . ALA A 1 92 ? 4.656 3.074 1.706 1.00 97.56 92 ALA A C 1
ATOM 741 O O . ALA A 1 92 ? 3.626 3.743 1.774 1.00 97.56 92 ALA A O 1
ATOM 742 N N . LEU A 1 93 ? 5.053 2.279 2.701 1.00 97.25 93 LEU A N 1
ATOM 743 C CA . LEU A 1 93 ? 4.301 2.100 3.942 1.00 97.25 93 LEU A CA 1
ATOM 744 C C . LEU A 1 93 ? 4.181 3.403 4.728 1.00 97.25 93 LEU A C 1
ATOM 746 O O . LEU A 1 93 ? 3.122 3.681 5.289 1.00 97.25 93 LEU A O 1
ATOM 750 N N . SER A 1 94 ? 5.236 4.219 4.762 1.00 96.44 94 SER A N 1
ATOM 751 C CA . SER A 1 94 ? 5.175 5.509 5.442 1.00 96.44 94 SER A CA 1
ATOM 752 C C . SER A 1 94 ? 4.224 6.476 4.737 1.00 96.44 94 SER A C 1
ATOM 754 O O . SER A 1 94 ? 3.432 7.115 5.422 1.00 96.44 94 SER A O 1
ATOM 756 N N . THR A 1 95 ? 4.262 6.574 3.405 1.00 96.81 95 THR A N 1
ATOM 757 C CA . THR A 1 95 ? 3.344 7.436 2.640 1.00 96.81 95 THR A CA 1
ATOM 758 C C . THR A 1 95 ? 1.895 6.969 2.778 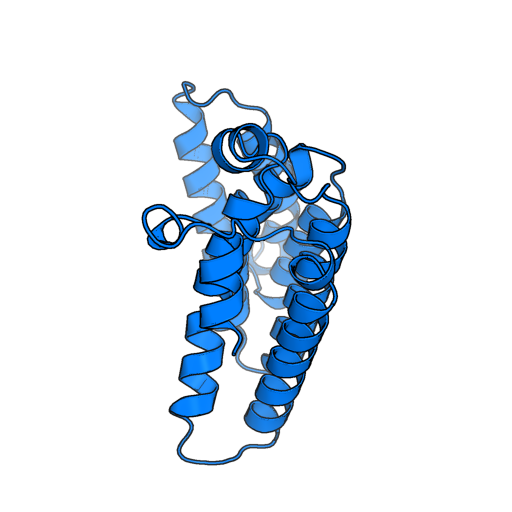1.00 96.81 95 THR A C 1
ATOM 760 O O . THR A 1 95 ? 1.019 7.775 3.092 1.00 96.81 95 THR A O 1
ATOM 763 N N . LEU A 1 96 ? 1.649 5.664 2.628 1.00 96.50 96 LEU A N 1
ATOM 764 C CA . LEU A 1 96 ? 0.325 5.061 2.803 1.00 96.50 96 LEU A CA 1
ATOM 765 C C . LEU A 1 96 ? -0.229 5.324 4.204 1.00 96.50 96 LEU A C 1
ATOM 767 O O . LEU A 1 96 ? -1.367 5.765 4.337 1.00 96.50 96 LEU A O 1
ATOM 771 N N . TRP A 1 97 ? 0.574 5.093 5.246 1.00 94.50 97 TRP A N 1
ATOM 772 C CA . TRP A 1 97 ? 0.146 5.330 6.623 1.00 94.50 97 TRP A CA 1
ATOM 773 C C . TRP A 1 97 ? -0.098 6.815 6.903 1.00 94.50 97 TRP A C 1
ATOM 775 O O . TRP A 1 97 ? -1.088 7.148 7.548 1.00 94.50 97 TRP A O 1
ATOM 785 N N . ASN A 1 98 ? 0.754 7.714 6.395 1.00 95.12 98 ASN A N 1
ATOM 786 C CA . ASN A 1 98 ? 0.566 9.157 6.560 1.00 95.12 98 ASN A CA 1
ATOM 787 C C . ASN A 1 98 ? -0.797 9.595 6.008 1.00 95.12 98 ASN A C 1
ATOM 789 O O . ASN A 1 98 ? -1.523 10.311 6.690 1.00 95.12 98 ASN A O 1
ATOM 793 N N . GLN A 1 99 ? -1.177 9.109 4.827 1.00 94.44 99 GLN A N 1
ATOM 794 C CA . GLN A 1 99 ? -2.473 9.413 4.218 1.00 94.44 99 GLN A CA 1
ATOM 795 C C . GLN A 1 99 ? -3.636 8.737 4.945 1.00 94.44 99 GLN A C 1
ATOM 797 O O . GLN A 1 99 ? -4.643 9.379 5.240 1.00 94.44 99 GLN A O 1
ATOM 802 N N . LEU A 1 100 ? -3.477 7.468 5.325 1.00 93.25 100 LEU A N 1
ATOM 803 C CA . LEU A 1 100 ? -4.462 6.744 6.129 1.00 93.25 100 LEU A CA 1
ATOM 804 C C . LEU A 1 100 ? -4.755 7.462 7.455 1.00 93.25 100 LEU A C 1
ATOM 806 O O . LEU A 1 100 ? -5.905 7.509 7.882 1.00 93.25 100 LEU A O 1
ATOM 810 N N . SER A 1 101 ? -3.730 8.059 8.074 1.00 92.69 101 SER A N 1
ATOM 811 C CA . SER A 1 101 ? -3.838 8.772 9.352 1.00 92.69 101 SER A CA 1
ATOM 812 C C . SER A 1 101 ? -4.710 10.027 9.317 1.00 92.69 101 SER A C 1
ATOM 814 O O . SER A 1 101 ? -5.121 10.518 10.367 1.00 92.69 101 SER A O 1
ATOM 816 N N . LEU A 1 102 ? -5.024 10.527 8.119 1.00 93.56 102 LEU A N 1
ATOM 817 C CA . LEU A 1 102 ? -5.900 11.680 7.915 1.00 93.56 102 LEU A CA 1
ATOM 818 C C . LEU A 1 102 ? -7.386 11.299 7.875 1.00 93.56 102 LEU A C 1
ATOM 820 O O . LEU A 1 102 ? -8.245 12.183 7.921 1.00 93.56 102 LEU A O 1
ATOM 824 N N . LEU A 1 103 ? -7.710 10.008 7.761 1.00 92.44 103 LEU A N 1
ATOM 825 C CA . LEU A 1 103 ? -9.093 9.542 7.766 1.00 92.44 103 LEU A CA 1
ATOM 826 C C . LEU A 1 103 ? -9.658 9.549 9.201 1.00 92.44 103 LEU A C 1
ATOM 828 O O . LEU A 1 103 ? -8.928 9.332 10.166 1.00 92.44 103 LEU A O 1
ATOM 832 N N . PRO A 1 104 ? -10.957 9.804 9.401 1.00 90.12 104 PRO A N 1
ATOM 833 C CA . PRO A 1 104 ? -11.569 9.668 10.717 1.00 90.12 104 PRO A CA 1
ATOM 834 C C . PRO A 1 104 ? -11.752 8.189 11.081 1.00 90.12 104 PRO A C 1
ATOM 836 O O . PRO A 1 104 ? -12.146 7.378 10.242 1.00 90.12 104 PRO A O 1
ATOM 839 N N . VAL A 1 105 ? -11.503 7.846 12.348 1.00 88.81 105 VAL A N 1
ATOM 840 C CA . VAL A 1 105 ? -11.762 6.496 12.869 1.00 88.81 105 VAL A CA 1
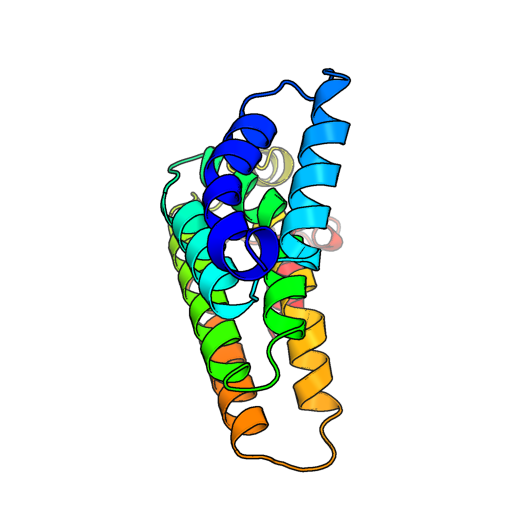ATOM 841 C C . VAL A 1 105 ? -13.250 6.359 13.193 1.00 88.81 105 VAL A C 1
ATOM 843 O O . VAL A 1 105 ? -13.779 7.208 13.911 1.00 88.81 105 VAL A O 1
ATOM 846 N N . PRO A 1 106 ? -13.948 5.337 12.669 1.00 86.06 106 PRO A N 1
ATOM 847 C CA . PRO A 1 106 ? -15.347 5.109 12.999 1.00 86.06 106 PRO A CA 1
ATOM 848 C C . PRO A 1 106 ? -15.488 4.612 14.447 1.00 86.06 106 PRO A C 1
ATOM 850 O O . PRO A 1 106 ? -14.700 3.785 14.905 1.00 86.06 106 PRO A O 1
ATOM 853 N N . TYR A 1 107 ? -16.506 5.104 15.157 1.00 81.75 107 TYR A N 1
ATOM 854 C CA . TYR A 1 107 ? -16.756 4.788 16.572 1.00 81.75 107 TYR A CA 1
ATOM 855 C C . TYR A 1 107 ? -18.038 3.981 16.797 1.00 81.75 107 TYR A C 1
ATOM 857 O O . TYR A 1 107 ? -18.150 3.268 17.790 1.00 81.75 107 TYR A O 1
ATOM 865 N N . THR A 1 108 ? -19.025 4.091 15.902 1.00 82.19 108 THR A N 1
ATOM 866 C CA . THR A 1 108 ? -20.307 3.379 16.027 1.00 82.19 108 THR A CA 1
ATOM 867 C C . THR A 1 108 ? -20.403 2.208 15.051 1.00 82.19 108 THR A C 1
ATOM 869 O O . THR A 1 108 ? -19.774 2.214 13.992 1.00 82.19 108 THR A O 1
ATOM 872 N N . 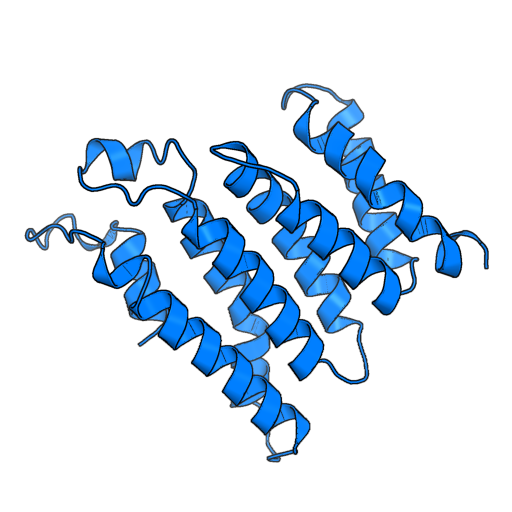LYS A 1 109 ? -21.251 1.213 15.360 1.00 79.44 109 LYS A N 1
ATOM 873 C CA . LYS A 1 109 ? -21.521 0.077 14.455 1.00 79.44 109 LYS A CA 1
ATOM 874 C C . LYS A 1 109 ? -21.947 0.544 13.058 1.00 79.44 109 LYS A C 1
ATOM 876 O O . LYS A 1 109 ? -21.467 0.022 12.060 1.00 79.44 109 LYS A O 1
ATOM 881 N N . GLU A 1 110 ? -22.804 1.560 12.992 1.00 82.06 110 GLU A N 1
ATOM 882 C CA . GLU A 1 110 ? -23.299 2.143 11.739 1.00 82.06 110 GLU A CA 1
ATOM 883 C C . GLU A 1 110 ? -22.175 2.799 10.926 1.00 82.06 110 GLU A C 1
ATOM 885 O O . GLU A 1 110 ? -22.121 2.635 9.707 1.00 82.06 110 GLU A O 1
ATOM 890 N N . GLN A 1 111 ? -21.243 3.494 11.589 1.00 82.88 111 GLN A N 1
ATOM 891 C CA . GLN A 1 111 ? -20.078 4.096 10.935 1.00 82.88 111 GLN A CA 1
ATOM 892 C C . GLN A 1 111 ? -19.108 3.038 10.410 1.00 82.88 111 GLN A C 1
ATOM 894 O O . GLN A 1 111 ? -18.603 3.190 9.302 1.00 82.88 111 GLN A O 1
ATOM 899 N N . ILE A 1 112 ? -18.879 1.962 11.168 1.00 82.69 112 ILE A N 1
ATOM 900 C CA . ILE A 1 112 ? -18.029 0.840 10.744 1.00 82.69 112 ILE A CA 1
ATOM 901 C C . ILE A 1 112 ? -18.649 0.125 9.535 1.00 82.69 112 ILE A C 1
ATOM 903 O O . ILE A 1 112 ? -17.945 -0.196 8.583 1.00 82.69 112 ILE A O 1
ATOM 907 N N . GLN A 1 113 ? -19.966 -0.098 9.547 1.00 81.69 113 GLN A N 1
ATOM 908 C CA . GLN A 1 113 ? -20.677 -0.740 8.435 1.00 81.69 113 GLN A CA 1
ATOM 909 C C . GLN A 1 113 ? -20.731 0.139 7.183 1.00 81.69 113 GLN A C 1
ATOM 911 O O . GLN A 1 113 ? -20.591 -0.364 6.070 1.00 81.69 113 GLN A O 1
ATOM 916 N N . THR A 1 114 ? -20.944 1.444 7.358 1.00 86.50 114 THR A N 1
ATOM 917 C CA . THR A 1 114 ? -21.000 2.395 6.239 1.00 86.50 114 THR A CA 1
ATOM 918 C C . THR A 1 114 ? -19.610 2.659 5.664 1.00 86.50 114 THR A C 1
ATOM 920 O O . THR A 1 114 ? -19.490 2.868 4.459 1.00 86.50 114 THR A O 1
ATOM 923 N N . ASP A 1 115 ? -18.582 2.663 6.521 1.00 88.25 115 ASP A N 1
ATOM 924 C CA . ASP A 1 115 ? -17.188 2.999 6.211 1.00 88.25 115 ASP A CA 1
ATOM 925 C C . ASP A 1 115 ? -17.088 4.197 5.253 1.00 88.25 115 ASP A C 1
ATOM 927 O O . ASP A 1 115 ? -16.474 4.138 4.190 1.00 88.25 115 ASP A O 1
ATOM 931 N N . GLU A 1 116 ? -17.764 5.295 5.610 1.00 88.69 116 GLU A N 1
ATOM 932 C CA . GLU A 1 116 ? -18.005 6.440 4.718 1.00 88.69 116 GLU A CA 1
ATOM 933 C C . GLU A 1 116 ? -16.710 7.029 4.130 1.00 88.69 116 GLU A C 1
ATOM 935 O O . GLU A 1 116 ? -16.688 7.521 2.997 1.00 88.69 116 GLU A O 1
ATOM 940 N N . TYR A 1 117 ? -15.633 6.982 4.913 1.00 90.50 117 TYR A N 1
ATOM 941 C CA . TYR A 1 117 ? -14.308 7.466 4.537 1.00 90.50 117 TYR A CA 1
ATOM 942 C C . TYR A 1 117 ? -13.391 6.355 4.003 1.00 90.50 117 TYR A C 1
ATOM 944 O O . TYR A 1 117 ? -12.339 6.666 3.443 1.00 90.50 117 TYR A O 1
ATOM 952 N N . GLY A 1 118 ? -13.792 5.085 4.103 1.00 92.88 118 GLY A N 1
ATOM 953 C CA . GLY A 1 118 ? -13.067 3.928 3.577 1.00 92.88 118 GLY A CA 1
ATOM 954 C C . GLY A 1 118 ? -11.868 3.483 4.420 1.00 92.88 118 GLY A C 1
ATOM 955 O O . GLY A 1 118 ? -10.974 2.823 3.890 1.00 92.88 118 GLY A O 1
ATOM 956 N N . LEU A 1 119 ? -11.794 3.873 5.697 1.00 92.88 119 LEU A N 1
ATOM 957 C CA . LEU A 1 119 ? -10.666 3.532 6.569 1.00 92.88 119 LEU A CA 1
ATOM 958 C C . LEU A 1 119 ? -10.587 2.018 6.790 1.00 92.88 119 LEU A C 1
ATOM 960 O O . LEU A 1 119 ? -9.507 1.441 6.661 1.00 92.88 119 LEU A O 1
ATOM 964 N N . CYS A 1 120 ? -11.714 1.366 7.087 1.00 90.50 120 CYS A N 1
ATOM 965 C CA . CYS A 1 120 ? -11.739 -0.070 7.365 1.00 90.50 120 CYS A CA 1
ATOM 966 C C . CYS A 1 120 ? -11.328 -0.882 6.129 1.00 90.50 120 CYS A C 1
ATOM 968 O O . CYS A 1 120 ? -10.523 -1.814 6.234 1.00 90.50 120 CYS A O 1
ATOM 970 N N . GLN A 1 121 ? -11.826 -0.501 4.949 1.00 92.62 121 GLN A N 1
ATOM 971 C CA . GLN A 1 121 ? -11.425 -1.112 3.679 1.00 92.62 121 GLN A CA 1
ATOM 972 C C . GLN A 1 121 ? -9.933 -0.921 3.397 1.00 92.62 121 GLN A C 1
ATOM 974 O O . GLN A 1 121 ? -9.261 -1.879 3.011 1.00 92.62 121 GLN A O 1
ATOM 979 N N . CYS A 1 122 ? -9.396 0.279 3.630 1.00 94.75 122 CYS A N 1
ATOM 980 C CA . CYS A 1 122 ? -7.969 0.540 3.475 1.00 94.75 122 CYS A CA 1
ATOM 981 C C . CYS A 1 122 ? -7.117 -0.274 4.450 1.00 94.75 122 CYS A C 1
ATOM 983 O O . CYS A 1 122 ? -6.117 -0.839 4.024 1.00 94.75 122 CYS A O 1
ATOM 985 N N . CYS A 1 123 ? -7.503 -0.387 5.725 1.00 92.44 123 CYS A N 1
ATOM 986 C CA . CYS A 1 123 ? -6.799 -1.221 6.704 1.00 92.44 123 CYS A CA 1
ATOM 987 C C . CYS A 1 123 ? -6.711 -2.679 6.243 1.00 92.44 123 CYS A C 1
ATOM 989 O O . CYS A 1 123 ? -5.629 -3.263 6.254 1.00 92.44 123 CYS A O 1
ATOM 991 N N . LYS A 1 124 ? -7.825 -3.245 5.767 1.00 92.12 124 LYS A N 1
ATOM 992 C CA . LYS A 1 124 ? -7.842 -4.605 5.217 1.00 92.12 124 LYS A CA 1
ATOM 993 C C . LYS A 1 124 ? -6.919 -4.738 4.003 1.00 92.12 124 LYS A C 1
ATOM 995 O O . LYS A 1 124 ? -6.064 -5.617 3.976 1.00 92.12 124 LYS A O 1
ATOM 1000 N N . ALA A 1 125 ? -7.051 -3.836 3.032 1.00 94.38 125 ALA A N 1
ATOM 1001 C CA . ALA A 1 125 ? -6.239 -3.864 1.819 1.00 94.38 125 ALA A CA 1
ATOM 1002 C C . ALA A 1 125 ? -4.742 -3.635 2.100 1.00 94.38 125 ALA A C 1
ATOM 1004 O O . ALA A 1 125 ? -3.890 -4.169 1.392 1.00 94.38 125 ALA A O 1
ATOM 1005 N N . LEU A 1 126 ? -4.403 -2.870 3.143 1.00 94.44 126 LEU A N 1
ATOM 1006 C CA . LEU A 1 126 ? -3.023 -2.680 3.584 1.00 94.44 126 LEU A CA 1
ATOM 1007 C C . LEU A 1 126 ? -2.416 -3.965 4.147 1.00 94.44 126 LEU A C 1
ATOM 1009 O O . LEU A 1 126 ? -1.236 -4.205 3.906 1.00 94.44 126 LEU A O 1
ATOM 1013 N N . MET A 1 127 ? -3.194 -4.811 4.828 1.00 92.31 127 MET A N 1
ATOM 1014 C CA . MET A 1 127 ? -2.701 -6.124 5.265 1.00 92.31 127 MET A CA 1
ATOM 1015 C C . MET A 1 127 ? -2.448 -7.056 4.084 1.00 92.31 127 MET A C 1
ATOM 1017 O O . MET A 1 127 ? -1.396 -7.688 4.010 1.00 92.31 127 MET A O 1
ATOM 1021 N N . ASP A 1 128 ? -3.345 -7.063 3.097 1.00 94.19 128 ASP A N 1
ATOM 1022 C CA . ASP A 1 128 ? -3.121 -7.812 1.855 1.00 94.19 128 ASP A CA 1
ATOM 1023 C C . ASP A 1 128 ? -1.870 -7.303 1.106 1.00 94.19 128 ASP A C 1
ATOM 1025 O O . ASP A 1 128 ? -1.117 -8.079 0.511 1.00 94.19 128 ASP A O 1
ATOM 1029 N N . PHE A 1 129 ? -1.606 -5.995 1.169 1.00 95.62 129 PHE A N 1
ATOM 1030 C CA . PHE A 1 129 ? -0.408 -5.383 0.600 1.00 95.62 129 PHE A CA 1
ATOM 1031 C C . PHE A 1 129 ? 0.880 -5.780 1.337 1.00 95.62 129 PHE A C 1
ATOM 1033 O O . PHE A 1 129 ? 1.894 -6.037 0.679 1.00 95.62 129 PHE A O 1
ATOM 1040 N N . THR A 1 130 ? 0.874 -5.820 2.674 1.00 94.12 130 THR A N 1
ATOM 1041 C CA . THR A 1 130 ? 2.072 -6.132 3.474 1.00 94.12 130 THR A CA 1
ATOM 1042 C C . THR A 1 130 ? 2.419 -7.614 3.471 1.00 94.12 130 THR A C 1
ATOM 1044 O O . THR A 1 130 ? 3.603 -7.956 3.543 1.00 94.12 130 THR A O 1
ATOM 1047 N N . LYS A 1 131 ? 1.418 -8.488 3.339 1.00 93.81 131 LYS A N 1
ATOM 1048 C CA . LYS A 1 131 ? 1.561 -9.939 3.482 1.00 93.81 131 LYS A CA 1
ATOM 1049 C C . LYS A 1 131 ? 2.712 -10.555 2.668 1.00 93.81 131 LYS A C 1
ATOM 1051 O O . LYS A 1 131 ? 3.547 -11.212 3.289 1.00 93.81 131 LYS A O 1
ATOM 1056 N N . PRO A 1 132 ? 2.883 -10.287 1.356 1.00 93.69 132 PRO A N 1
ATOM 1057 C CA . PRO A 1 132 ? 3.991 -10.877 0.601 1.00 93.69 132 PRO A CA 1
ATOM 1058 C C . PRO A 1 132 ? 5.378 -10.443 1.091 1.00 93.69 132 PRO A C 1
ATOM 1060 O O . PRO A 1 132 ? 6.340 -11.191 0.957 1.00 93.69 132 PRO A O 1
ATOM 1063 N N . PHE A 1 133 ? 5.500 -9.240 1.662 1.00 93.50 133 PHE A N 1
ATOM 1064 C CA . PHE A 1 133 ? 6.768 -8.748 2.212 1.00 93.50 133 PHE A CA 1
ATOM 1065 C C . PHE A 1 133 ? 7.069 -9.355 3.586 1.00 93.50 133 PHE A C 1
ATOM 1067 O O . PHE A 1 133 ? 8.232 -9.549 3.930 1.00 93.50 133 PHE A O 1
ATOM 1074 N N . VAL A 1 134 ? 6.033 -9.663 4.370 1.00 92.62 134 VAL A N 1
ATOM 1075 C CA . VAL A 1 134 ? 6.172 -10.389 5.640 1.00 92.62 134 VAL A CA 1
ATOM 1076 C C . VAL A 1 134 ? 6.591 -11.834 5.378 1.00 92.62 134 VAL A C 1
ATOM 1078 O O . VAL A 1 134 ? 7.562 -12.297 5.973 1.00 92.62 134 VAL A O 1
ATOM 1081 N N . GLU A 1 135 ? 5.912 -12.518 4.454 1.00 92.00 135 GLU A N 1
ATOM 1082 C CA . GLU A 1 135 ? 6.248 -13.885 4.029 1.00 92.00 135 GLU A CA 1
ATOM 1083 C C . GLU A 1 135 ? 7.701 -13.970 3.537 1.00 92.00 135 GLU A C 1
ATOM 1085 O O . GLU A 1 135 ? 8.444 -14.853 3.953 1.00 92.00 135 GLU A O 1
ATOM 1090 N N . GLU A 1 136 ? 8.162 -12.986 2.761 1.00 90.62 136 GLU A N 1
ATOM 1091 C CA . GLU A 1 136 ? 9.553 -12.902 2.300 1.00 90.62 136 GLU A CA 1
ATOM 1092 C C . GLU A 1 136 ? 10.581 -12.820 3.440 1.00 90.62 136 GLU A C 1
ATOM 1094 O O . GLU A 1 136 ? 11.649 -13.426 3.349 1.00 90.62 136 GLU A O 1
ATOM 1099 N N . VAL A 1 137 ? 10.274 -12.103 4.525 1.00 90.19 137 VAL A N 1
ATOM 1100 C CA . VAL A 1 137 ? 11.152 -12.028 5.706 1.00 90.19 137 VAL A CA 1
ATOM 1101 C C . VAL A 1 137 ? 11.114 -13.326 6.517 1.00 90.19 137 VAL A C 1
ATOM 1103 O O . VAL A 1 137 ? 12.137 -13.706 7.090 1.00 90.19 137 VAL A O 1
ATOM 1106 N N . ILE A 1 138 ? 9.964 -14.003 6.578 1.00 88.44 138 ILE A N 1
ATOM 1107 C CA . ILE A 1 138 ? 9.796 -15.273 7.303 1.00 88.44 138 ILE A CA 1
ATOM 1108 C C . ILE A 1 138 ? 10.519 -16.415 6.577 1.00 88.44 138 ILE A C 1
ATOM 1110 O O . ILE A 1 138 ? 11.246 -17.182 7.211 1.00 88.44 138 ILE A O 1
ATOM 1114 N N . ASP A 1 139 ? 10.366 -16.499 5.256 1.00 87.38 139 ASP A N 1
ATOM 1115 C CA . ASP A 1 139 ? 10.925 -17.571 4.4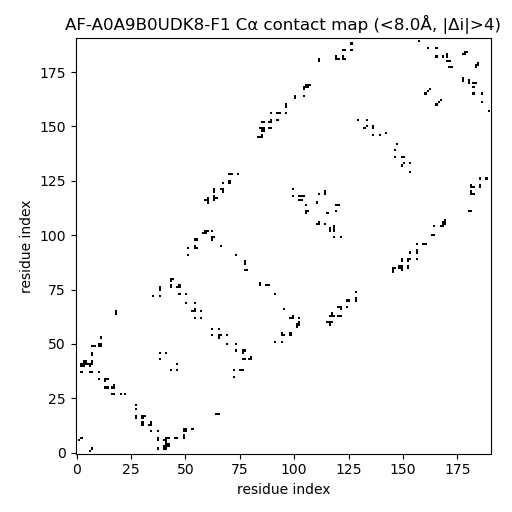24 1.00 87.38 139 ASP A CA 1
ATOM 1116 C C . ASP A 1 139 ? 12.420 -17.380 4.113 1.00 87.38 139 ASP A C 1
ATOM 1118 O O . ASP A 1 139 ? 13.084 -18.275 3.572 1.00 87.38 139 ASP A O 1
ATOM 1122 N N . ALA A 1 140 ? 12.981 -16.219 4.460 1.00 83.19 140 ALA A N 1
ATOM 1123 C CA . ALA A 1 140 ? 14.392 -15.920 4.285 1.00 83.19 140 ALA A CA 1
ATOM 1124 C C . ALA A 1 140 ? 15.278 -16.866 5.114 1.00 83.19 140 ALA A C 1
ATOM 1126 O O . ALA A 1 140 ? 15.501 -16.675 6.310 1.00 83.19 140 ALA A O 1
ATOM 1127 N N . LYS A 1 141 ? 15.865 -17.865 4.441 1.00 71.56 141 LYS A N 1
ATOM 1128 C CA . LYS A 1 141 ? 16.822 -18.812 5.043 1.00 71.56 141 LYS A CA 1
ATOM 1129 C C . LYS A 1 141 ? 18.076 -18.133 5.601 1.00 71.56 141 LYS A C 1
ATOM 1131 O O . LYS A 1 141 ? 18.652 -18.622 6.568 1.00 71.56 141 LYS A O 1
ATOM 1136 N N . GLU A 1 142 ? 18.494 -17.020 4.999 1.00 74.75 142 GLU A N 1
ATOM 1137 C CA . GLU A 1 142 ? 19.658 -16.240 5.420 1.00 74.75 142 GLU A CA 1
ATOM 1138 C C . GLU A 1 142 ? 19.257 -14.818 5.830 1.00 74.75 142 GLU A C 1
ATOM 1140 O O . GLU A 1 142 ? 18.505 -14.122 5.137 1.00 74.75 142 GLU A O 1
ATOM 1145 N N . ARG A 1 143 ? 19.812 -14.362 6.960 1.00 74.62 143 ARG A N 1
ATOM 1146 C CA . ARG A 1 143 ? 19.683 -12.979 7.431 1.00 74.62 143 ARG A CA 1
ATOM 1147 C C . ARG A 1 143 ? 20.609 -12.078 6.623 1.00 74.62 143 ARG A C 1
ATOM 1149 O O . ARG A 1 143 ? 21.731 -11.790 7.026 1.00 74.62 143 ARG A O 1
ATOM 1156 N N . SER A 1 144 ? 20.146 -11.670 5.448 1.00 85.81 144 SER A N 1
ATOM 1157 C CA . SER A 1 144 ? 20.796 -10.599 4.699 1.00 85.81 144 SER A CA 1
ATOM 1158 C C . SER A 1 144 ? 20.499 -9.244 5.352 1.00 85.81 144 SER A C 1
ATOM 1160 O O . SER A 1 144 ? 19.434 -9.046 5.939 1.00 85.81 144 SER A O 1
ATOM 1162 N N . LEU A 1 145 ? 21.411 -8.280 5.192 1.00 88.00 145 LEU A N 1
ATOM 1163 C CA . LEU A 1 145 ? 21.202 -6.901 5.651 1.00 88.00 145 LEU A CA 1
ATOM 1164 C C . LEU A 1 145 ? 19.931 -6.273 5.045 1.00 88.00 145 LEU A C 1
ATOM 1166 O O . LEU A 1 145 ? 19.293 -5.434 5.674 1.00 88.00 145 LEU A O 1
ATOM 1170 N N . GLU A 1 146 ? 19.555 -6.664 3.825 1.00 89.19 146 GLU A N 1
ATOM 1171 C CA . GLU A 1 146 ? 18.331 -6.178 3.179 1.00 89.19 146 GLU A CA 1
ATOM 1172 C C . GLU A 1 146 ? 17.072 -6.738 3.858 1.00 89.19 146 GLU A C 1
ATOM 1174 O O . GLU A 1 146 ? 16.120 -5.993 4.077 1.00 89.19 146 GLU A O 1
ATOM 1179 N N . ASN A 1 147 ? 17.089 -8.010 4.272 1.00 89.12 147 ASN A N 1
ATOM 1180 C CA . ASN A 1 147 ? 15.974 -8.627 4.999 1.00 89.12 147 ASN A CA 1
ATOM 1181 C C . ASN A 1 147 ? 15.810 -8.031 6.402 1.00 89.12 147 ASN A C 1
ATOM 1183 O O . ASN A 1 147 ? 14.684 -7.834 6.852 1.00 89.12 147 ASN A O 1
ATOM 1187 N N . GLU A 1 148 ? 16.912 -7.703 7.083 1.00 91.19 148 GLU A N 1
ATOM 1188 C CA . GLU A 1 148 ? 16.859 -7.006 8.375 1.00 91.19 148 GLU A CA 1
ATOM 1189 C C . GLU A 1 148 ? 16.250 -5.608 8.231 1.00 91.19 148 GLU A C 1
ATOM 1191 O O . GLU A 1 148 ? 15.325 -5.264 8.963 1.00 91.19 148 GLU A O 1
ATOM 1196 N N . LYS A 1 149 ? 16.671 -4.841 7.218 1.00 93.94 149 LYS A N 1
ATOM 1197 C CA . LYS A 1 149 ? 16.053 -3.542 6.911 1.00 93.94 149 LYS A CA 1
ATOM 1198 C C . LYS A 1 149 ? 14.571 -3.678 6.570 1.00 93.94 149 LYS A C 1
ATOM 1200 O O . LYS A 1 149 ? 13.772 -2.864 7.020 1.00 93.94 149 LYS A O 1
ATOM 1205 N N . LEU A 1 150 ? 14.194 -4.686 5.780 1.00 93.81 150 LEU A N 1
ATOM 1206 C CA . LEU A 1 150 ? 12.794 -4.923 5.424 1.00 93.81 150 LEU A CA 1
ATOM 1207 C C . LEU A 1 150 ? 11.964 -5.235 6.673 1.00 93.81 150 LEU A C 1
ATOM 1209 O O . LEU A 1 150 ? 10.890 -4.661 6.854 1.00 93.81 150 LEU A O 1
ATOM 1213 N N . ARG A 1 151 ? 12.489 -6.081 7.565 1.00 93.38 151 ARG A N 1
ATOM 1214 C CA . ARG A 1 151 ? 11.872 -6.379 8.859 1.00 93.38 151 ARG A CA 1
ATOM 1215 C C . ARG A 1 151 ? 11.689 -5.118 9.699 1.00 93.38 151 ARG A C 1
ATOM 1217 O O . ARG A 1 151 ? 10.607 -4.920 10.247 1.00 93.38 151 ARG A O 1
ATOM 1224 N N . ASP A 1 152 ? 12.707 -4.268 9.783 1.00 94.75 152 ASP A N 1
ATOM 1225 C CA . ASP A 1 152 ? 12.635 -3.017 10.541 1.00 94.75 152 ASP A CA 1
ATOM 1226 C C . ASP A 1 152 ? 11.563 -2.074 9.984 1.00 94.75 152 ASP A C 1
ATOM 1228 O O . ASP A 1 152 ? 10.787 -1.503 10.750 1.00 94.75 152 ASP A O 1
ATOM 1232 N N . GLU A 1 153 ? 11.478 -1.917 8.661 1.00 96.44 153 GLU A N 1
ATOM 1233 C CA . GLU A 1 153 ? 10.455 -1.076 8.030 1.00 96.44 153 GLU A CA 1
ATOM 1234 C C . GLU A 1 153 ? 9.032 -1.621 8.242 1.00 96.44 153 GLU A C 1
ATOM 1236 O O . GLU A 1 153 ? 8.118 -0.851 8.556 1.00 96.44 153 GLU A O 1
ATOM 1241 N N . LEU A 1 154 ? 8.846 -2.943 8.164 1.00 94.94 154 LEU A N 1
ATOM 1242 C CA . LEU A 1 154 ? 7.566 -3.591 8.468 1.00 94.94 154 LEU A CA 1
ATOM 1243 C C . LEU A 1 154 ? 7.166 -3.384 9.935 1.00 94.94 154 LEU A C 1
ATOM 1245 O O . LEU A 1 154 ? 6.047 -2.955 10.215 1.00 94.94 154 LEU A O 1
ATOM 1249 N N . LEU A 1 155 ? 8.090 -3.602 10.876 1.00 93.50 155 LEU A N 1
ATOM 1250 C CA . LEU A 1 155 ? 7.833 -3.383 12.302 1.00 93.50 155 LEU A CA 1
ATOM 1251 C C . LEU A 1 155 ? 7.495 -1.920 12.600 1.00 93.50 155 LEU A C 1
ATOM 1253 O O . LEU A 1 155 ? 6.549 -1.653 13.341 1.00 93.50 155 LEU A O 1
ATOM 1257 N N . LYS A 1 156 ? 8.206 -0.957 11.997 1.00 94.38 156 LYS A N 1
ATOM 1258 C CA . LYS A 1 156 ? 7.872 0.473 12.125 1.00 94.38 156 LYS A CA 1
ATOM 1259 C C . LYS A 1 156 ? 6.441 0.751 11.675 1.00 94.38 156 LYS A C 1
ATOM 1261 O O . LYS A 1 156 ? 5.728 1.487 12.358 1.00 94.38 156 LYS A O 1
ATOM 1266 N N . PHE A 1 157 ? 6.015 0.180 10.551 1.00 93.44 157 PHE A N 1
ATOM 1267 C CA . PHE A 1 157 ? 4.645 0.321 10.062 1.00 93.44 157 PHE A CA 1
ATOM 1268 C C . PHE A 1 157 ? 3.618 -0.305 11.016 1.00 93.44 157 PHE A C 1
ATOM 1270 O O . PHE A 1 157 ? 2.606 0.327 11.327 1.00 93.44 157 PHE A O 1
ATOM 1277 N N . PHE A 1 158 ? 3.890 -1.498 11.541 1.00 91.62 158 PHE A N 1
ATOM 1278 C CA . PHE A 1 158 ? 3.020 -2.163 12.511 1.00 91.62 158 PHE A CA 1
ATOM 1279 C C . PHE A 1 158 ? 2.890 -1.373 13.816 1.00 91.62 158 PHE A C 1
ATOM 1281 O O . PHE A 1 158 ? 1.777 -1.124 14.274 1.00 91.62 158 PHE A O 1
ATOM 1288 N N . PHE A 1 159 ? 3.990 -0.847 14.360 1.00 89.94 159 PHE A N 1
ATOM 1289 C CA . PHE A 1 159 ? 3.940 0.035 15.531 1.00 89.94 159 PHE A CA 1
ATOM 1290 C C . PHE A 1 159 ? 3.178 1.336 15.264 1.00 89.94 159 PHE A C 1
ATOM 1292 O O . PHE A 1 159 ? 2.406 1.791 16.113 1.00 89.94 159 PHE A O 1
ATOM 1299 N N . LYS A 1 160 ? 3.353 1.935 14.081 1.00 90.00 160 LYS A N 1
ATOM 1300 C CA . LYS A 1 160 ? 2.558 3.095 13.659 1.00 90.00 160 LYS A CA 1
ATOM 1301 C C . LYS A 1 160 ? 1.065 2.753 13.600 1.00 90.00 160 LYS A C 1
ATOM 1303 O O . LYS A 1 160 ? 0.260 3.538 14.090 1.00 90.00 160 LYS A O 1
ATOM 1308 N N . SER A 1 161 ? 0.721 1.571 13.089 1.00 87.88 161 SER A N 1
ATOM 1309 C CA . SER A 1 161 ? -0.651 1.056 12.981 1.00 87.88 161 SER A CA 1
ATOM 1310 C C . SER A 1 161 ? -1.303 0.778 14.346 1.00 87.88 161 SER A C 1
ATOM 1312 O O . SER A 1 161 ? -2.488 1.059 14.541 1.00 87.88 161 SER A O 1
ATOM 1314 N N . LEU A 1 162 ? -0.516 0.312 15.325 1.00 86.06 162 LEU A N 1
ATOM 1315 C CA . LEU A 1 162 ? -0.940 0.187 16.726 1.00 86.06 162 LEU A CA 1
ATOM 1316 C C . LEU A 1 162 ? -1.249 1.556 17.350 1.00 86.06 162 LEU A C 1
ATOM 1318 O O . LEU A 1 162 ? -2.243 1.704 18.059 1.00 86.06 162 LEU A O 1
ATOM 1322 N N . LYS A 1 163 ? -0.432 2.578 17.061 1.00 86.25 163 LYS A N 1
ATOM 1323 C CA . LYS A 1 163 ? -0.678 3.952 17.531 1.00 86.25 163 LYS A CA 1
ATOM 1324 C C . LYS A 1 163 ? -1.897 4.583 16.854 1.00 86.25 163 LYS A C 1
ATOM 1326 O O . LYS A 1 163 ? -2.636 5.317 17.499 1.00 86.25 163 LYS A O 1
ATOM 1331 N N . TYR A 1 164 ? -2.086 4.339 15.566 1.00 84.12 164 TYR A N 1
ATOM 1332 C CA . TYR A 1 164 ? -3.251 4.775 14.808 1.00 84.12 164 TYR A CA 1
ATOM 1333 C C . TYR A 1 164 ? -3.436 3.843 13.602 1.00 84.12 164 TYR A C 1
ATOM 1335 O O . TYR A 1 164 ? -2.467 3.647 12.865 1.00 84.12 164 TYR A O 1
ATOM 1343 N N . PRO A 1 165 ? -4.652 3.332 13.330 1.00 83.00 165 PRO A N 1
ATOM 1344 C CA . PRO A 1 165 ? -5.932 3.724 13.937 1.00 83.00 165 PRO A CA 1
ATOM 1345 C C . PRO A 1 165 ? -6.283 2.994 15.244 1.00 83.00 165 PRO A C 1
ATOM 1347 O O . PRO A 1 165 ? -7.269 3.353 15.884 1.00 83.00 165 PRO A O 1
ATOM 1350 N N . LEU A 1 166 ? -5.506 1.987 15.661 1.00 82.50 166 LEU A N 1
ATOM 1351 C CA . LEU A 1 166 ? -5.941 1.032 16.689 1.00 82.50 166 LEU A CA 1
ATOM 1352 C C . LEU A 1 166 ? -6.070 1.619 18.100 1.00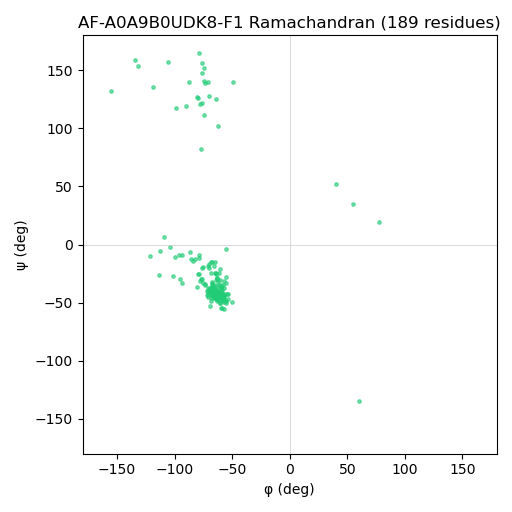 82.50 166 LEU A C 1
ATOM 1354 O O . LEU A 1 166 ? -7.025 1.289 18.794 1.00 82.50 166 LEU A O 1
ATOM 1358 N N . LEU A 1 167 ? -5.183 2.528 18.518 1.00 82.25 167 LEU A N 1
ATOM 1359 C CA . LEU A 1 167 ? -5.311 3.198 19.824 1.00 82.25 167 LEU A CA 1
ATOM 1360 C C . LEU A 1 167 ? -6.584 4.053 19.929 1.00 82.25 167 LEU A C 1
ATOM 1362 O O . LEU A 1 167 ? -7.109 4.270 21.016 1.00 82.25 167 LEU A O 1
ATOM 1366 N N . THR A 1 168 ? -7.052 4.572 18.796 1.00 79.50 168 THR A N 1
ATOM 1367 C CA . THR A 1 168 ? -8.243 5.422 18.698 1.00 79.50 168 THR A CA 1
ATOM 1368 C C . THR A 1 168 ? -9.515 4.639 18.380 1.00 79.50 168 THR A C 1
ATOM 1370 O O . THR A 1 168 ? -10.597 5.218 18.419 1.00 79.50 168 THR A O 1
ATOM 1373 N N . ALA A 1 169 ? -9.404 3.351 18.052 1.00 80.75 169 ALA A N 1
ATOM 1374 C CA . ALA A 1 169 ? -10.536 2.501 17.722 1.00 80.75 169 ALA A CA 1
ATOM 1375 C C . ALA A 1 169 ? -11.337 2.139 18.980 1.00 80.75 169 ALA A C 1
ATOM 1377 O O . ALA A 1 169 ? -10.766 1.818 20.022 1.00 80.75 169 ALA A O 1
ATOM 1378 N N . GLN A 1 170 ? -12.666 2.156 18.876 1.00 74.94 170 GLN A N 1
ATOM 1379 C CA . GLN A 1 170 ? -13.543 1.582 19.895 1.00 74.94 170 GLN A CA 1
ATOM 1380 C C . GLN A 1 170 ? -13.971 0.189 19.442 1.00 74.94 170 GLN A C 1
ATOM 1382 O O . GLN A 1 170 ? -14.619 0.043 18.409 1.00 74.94 170 GLN A O 1
ATOM 1387 N N . PHE A 1 171 ? -13.595 -0.827 20.215 1.00 71.56 171 PHE A N 1
ATOM 1388 C CA . PHE A 1 171 ? -13.986 -2.208 19.950 1.00 71.56 171 PHE A CA 1
ATOM 1389 C C . PHE A 1 171 ? -15.329 -2.511 20.606 1.00 71.56 171 PHE A C 1
ATOM 1391 O O . PHE A 1 171 ? -15.587 -2.114 21.743 1.00 71.56 171 PHE A O 1
ATOM 1398 N N . LEU A 1 172 ? -16.179 -3.250 19.900 1.00 63.91 172 LEU A N 1
ATOM 1399 C CA . LEU A 1 172 ? -17.463 -3.693 20.435 1.00 63.91 172 LEU A CA 1
ATOM 1400 C C . LEU A 1 172 ? -17.242 -4.756 21.524 1.00 63.91 172 LEU A C 1
ATOM 1402 O O . LEU A 1 172 ? -16.570 -5.761 21.294 1.00 63.91 172 LEU A O 1
ATOM 1406 N N . GLU A 1 173 ? -17.840 -4.557 22.700 1.00 59.16 173 GLU A N 1
ATOM 1407 C CA . GLU A 1 173 ? -17.688 -5.453 23.860 1.00 59.16 173 GLU A CA 1
ATOM 1408 C C . GLU A 1 173 ? -18.377 -6.819 23.680 1.00 59.16 173 GLU A C 1
ATOM 1410 O O . GLU A 1 173 ? -18.078 -7.766 24.406 1.00 59.16 173 GLU A O 1
ATOM 1415 N N . GLN A 1 174 ? -19.296 -6.952 22.716 1.00 56.97 174 GLN A N 1
ATOM 1416 C CA . GLN A 1 174 ? -20.116 -8.154 22.563 1.00 56.97 174 GLN A CA 1
ATOM 1417 C C . GLN A 1 174 ? -19.465 -9.202 21.636 1.00 56.97 174 GLN A C 1
ATOM 1419 O O . GLN A 1 174 ? -19.275 -8.933 20.448 1.00 56.97 174 GLN A O 1
ATOM 1424 N N . PRO A 1 175 ? -19.162 -10.418 22.139 1.00 52.00 175 PRO A N 1
ATOM 1425 C CA . PRO A 1 175 ? -18.401 -11.431 21.404 1.00 52.00 175 PRO A CA 1
ATOM 1426 C C . PRO A 1 175 ? -19.146 -12.072 20.222 1.00 52.00 175 PRO A C 1
ATOM 1428 O O . PRO A 1 175 ? -18.494 -12.603 19.328 1.00 52.00 175 PRO A O 1
ATOM 1431 N N . GLU A 1 176 ? -20.479 -12.004 20.174 1.00 50.91 176 GLU A N 1
ATOM 1432 C CA . GLU A 1 176 ? -21.290 -12.688 19.149 1.00 50.91 176 GLU A CA 1
ATOM 1433 C C . GLU A 1 176 ? -21.268 -11.990 17.772 1.00 50.91 176 GLU A C 1
ATOM 1435 O O . GLU A 1 176 ? -21.477 -12.637 16.751 1.00 50.91 176 GLU A O 1
ATOM 1440 N N . GLU A 1 177 ? -20.915 -10.699 17.718 1.00 48.97 177 GLU A N 1
ATOM 1441 C CA . GLU A 1 177 ? -20.726 -9.925 16.472 1.00 48.97 177 GLU A CA 1
ATOM 1442 C C . GLU A 1 177 ? -19.259 -9.519 16.237 1.00 48.97 177 GLU A C 1
ATOM 1444 O O . GLU A 1 177 ? -18.903 -8.990 15.181 1.00 48.97 177 GLU A O 1
ATOM 1449 N N . ALA A 1 178 ? -18.383 -9.794 17.206 1.00 50.47 178 ALA A N 1
ATOM 1450 C CA . ALA A 1 178 ? -16.993 -9.350 17.209 1.00 50.47 178 ALA A CA 1
ATOM 1451 C C . ALA A 1 178 ? -16.110 -9.986 16.121 1.00 50.47 178 ALA A C 1
ATOM 1453 O O . ALA A 1 178 ? -15.024 -9.479 15.849 1.00 50.47 178 ALA A O 1
ATOM 1454 N N . GLY A 1 179 ? -16.560 -11.076 15.490 1.00 52.12 179 GLY A N 1
ATOM 1455 C CA . GLY A 1 179 ? -15.856 -11.703 14.368 1.00 52.12 179 GLY A CA 1
ATOM 1456 C C . GLY A 1 179 ? -15.838 -10.860 13.087 1.00 52.12 179 GLY A C 1
ATOM 1457 O O . GLY A 1 179 ? -15.034 -11.136 12.204 1.00 52.12 179 GLY A O 1
ATOM 1458 N N . ASN A 1 180 ? -16.691 -9.831 12.991 1.00 62.47 180 ASN A N 1
ATOM 1459 C CA . ASN A 1 180 ? -16.827 -8.981 11.804 1.00 62.47 180 ASN A CA 1
ATOM 1460 C C . ASN A 1 180 ? -16.275 -7.556 11.986 1.00 62.47 180 ASN A C 1
ATOM 1462 O O . ASN A 1 180 ? -16.461 -6.734 11.091 1.00 62.47 180 ASN A O 1
ATOM 1466 N N . ASP A 1 181 ? -15.623 -7.238 13.111 1.00 75.19 181 ASP A N 1
ATOM 1467 C CA . ASP A 1 181 ? -15.013 -5.919 13.325 1.00 75.19 181 ASP A CA 1
ATOM 1468 C C . ASP A 1 181 ? -13.715 -5.789 12.496 1.00 75.19 181 ASP A C 1
ATOM 1470 O O . ASP A 1 181 ? -12.718 -6.453 12.808 1.00 75.19 181 ASP A O 1
ATOM 1474 N N . PRO A 1 182 ? -13.677 -4.928 11.456 1.00 79.56 182 PRO A N 1
ATOM 1475 C CA . PRO A 1 182 ? -12.516 -4.804 10.579 1.00 79.56 182 PRO A CA 1
ATOM 1476 C C . PRO A 1 182 ? -11.257 -4.323 11.304 1.00 79.56 182 PRO A C 1
ATOM 1478 O O . PRO A 1 182 ? -10.152 -4.705 10.919 1.00 79.56 182 PRO A O 1
ATOM 1481 N N . LEU A 1 183 ? -11.400 -3.502 12.350 1.00 81.12 183 LEU A N 1
ATOM 1482 C CA . LEU A 1 183 ? -10.265 -2.997 13.126 1.00 81.12 183 LEU A CA 1
ATOM 1483 C C . LEU A 1 183 ? -9.739 -4.071 14.079 1.00 81.12 183 LEU A C 1
ATOM 1485 O O . LEU A 1 183 ? -8.535 -4.130 14.331 1.00 81.12 183 LEU A O 1
ATOM 1489 N N . ARG A 1 184 ? -10.607 -4.972 14.552 1.00 82.19 184 ARG A N 1
ATOM 1490 C CA . ARG A 1 184 ? -10.182 -6.148 15.322 1.00 82.19 184 ARG A CA 1
ATOM 1491 C C . ARG A 1 184 ? -9.420 -7.142 14.450 1.00 82.19 184 ARG A C 1
ATOM 1493 O O . ARG A 1 184 ? -8.371 -7.615 14.877 1.00 82.19 184 ARG A O 1
ATOM 1500 N N . CYS A 1 185 ? -9.898 -7.401 13.230 1.00 80.94 185 CYS A N 1
ATOM 1501 C CA . CYS A 1 185 ? -9.159 -8.197 12.245 1.00 80.94 185 CYS A CA 1
ATOM 1502 C C . CYS A 1 185 ? -7.808 -7.552 11.903 1.00 80.94 185 CYS A C 1
ATOM 1504 O O . CYS A 1 185 ? -6.790 -8.234 11.844 1.00 80.94 185 CYS A O 1
ATOM 1506 N N . PHE A 1 186 ? -7.779 -6.228 11.727 1.00 81.75 186 PHE A N 1
ATOM 1507 C CA . PHE A 1 186 ? -6.538 -5.496 11.481 1.00 81.75 186 PHE A CA 1
ATOM 1508 C C . PHE A 1 186 ? -5.545 -5.644 12.643 1.00 81.75 186 PHE A C 1
ATOM 1510 O O . PHE A 1 186 ? -4.374 -5.922 12.414 1.00 81.75 186 PHE A O 1
ATOM 1517 N N . ALA A 1 187 ? -6.010 -5.536 13.891 1.00 83.56 187 ALA A N 1
ATOM 1518 C CA . ALA A 1 187 ? -5.171 -5.755 15.067 1.00 83.56 187 ALA A CA 1
ATOM 1519 C C . ALA A 1 187 ? -4.634 -7.193 15.159 1.00 83.56 187 ALA A C 1
ATOM 1521 O O . ALA A 1 187 ? -3.460 -7.370 15.474 1.00 83.56 187 ALA A O 1
ATOM 1522 N N . SER A 1 188 ? -5.456 -8.209 14.868 1.00 83.44 188 SER A N 1
ATOM 1523 C CA . SER A 1 188 ? -5.024 -9.614 14.928 1.00 83.44 188 SER A CA 1
ATOM 1524 C C . SER A 1 188 ? -4.010 -9.999 13.855 1.00 83.44 188 SER A C 1
ATOM 1526 O O . SER A 1 188 ? -3.282 -10.958 14.045 1.00 83.44 188 SER A O 1
ATOM 1528 N N . GLU A 1 189 ? -3.971 -9.285 12.731 1.00 81.88 189 GLU A N 1
ATOM 1529 C CA . GLU A 1 189 ? -2.969 -9.515 11.679 1.00 81.88 189 GLU A CA 1
ATOM 1530 C C . GLU A 1 189 ? -1.640 -8.783 11.974 1.00 81.88 189 GLU A C 1
ATOM 1532 O O . GLU A 1 189 ? -0.627 -9.044 11.330 1.00 81.88 189 GLU A O 1
ATOM 1537 N N . ILE A 1 190 ? -1.636 -7.841 12.927 1.00 80.25 190 ILE A N 1
ATOM 1538 C CA . ILE A 1 190 ? -0.453 -7.062 13.329 1.00 80.25 190 ILE A CA 1
ATOM 1539 C C . ILE A 1 190 ? 0.290 -7.696 14.517 1.00 80.25 190 ILE A C 1
ATOM 1541 O O . ILE A 1 190 ? 1.509 -7.538 14.618 1.00 80.25 190 ILE A O 1
ATOM 1545 N N . ILE A 1 191 ? -0.443 -8.339 15.433 1.00 67.69 191 ILE A N 1
ATOM 1546 C CA . ILE A 1 191 ? 0.050 -8.900 16.706 1.00 67.69 191 ILE A CA 1
ATOM 1547 C C . ILE A 1 191 ? 0.308 -10.397 16.555 1.00 67.69 191 ILE A C 1
ATOM 1549 O O . ILE A 1 191 ? 1.406 -10.834 16.969 1.00 67.69 191 ILE A O 1
#

Nearest PDB structures (foldseek):
  4f52-assembly1_E  TM=9.701E-01  e=1.077E-15  Homo sapiens
  4f52-assembly2_F  TM=9.545E-01  e=3.191E-13  Homo sapiens
  8c2e-assembly1_A  TM=4.020E-01  e=4.770E-01  Homo sapiens
  6eww-assembly2_C  TM=3.693E-01  e=4.551E-01  Homo sapiens
  7oqs-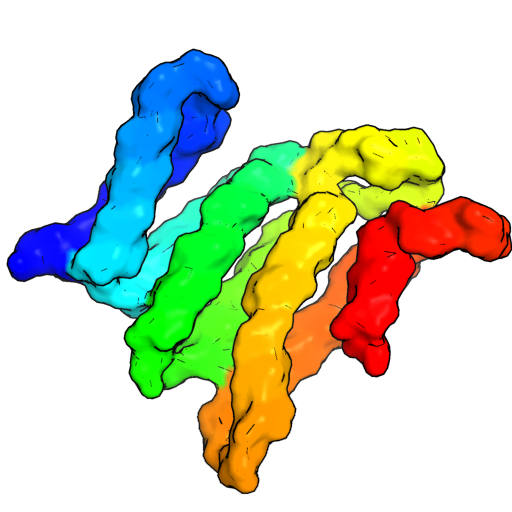assembly1_A-2  TM=3.896E-01  e=5.241E-01  Homo sapiens

Foldseek 3Di:
DCLAEPVLVCLLVLLVVLLPDDPPDPCNVVSVVSLVVSLVRYQLVVNLVSLLVQLQPDAFLVNLVSLLVCLVSNLSSLVPDPPCSLVSLLSSLVSNLVSLQRYDADADPVCQVPVSSNSLVSLVSVLVSCVVLVVCLVPPPDPDPSSVSNVVSLLVSLVSVCVPPVVVYDQDPDPVCNVPRSSVVSNVSSD

pLDDT: mean 87.61, std 10.63, range [48.97, 97.56]

InterPro domains:
  IPR013877 YAP-binding/ALF4/Glomulin [PF08568] (2-191)
  IPR019516 Glomulin/ALF4 [PTHR15430] (2-190)

Radius of gyration: 17.64 Å; Cα contacts (8 Å, |Δi|>4): 194; chains: 1; bounding box: 44×34×49 Å

Organism: Chrysochloris asiatica (NCBI:txid185453)

Secondary structure (DSSP, 8-state):
-HHHHHGGGGHHHHHHHHHHS-TT-THHHHHHHHHHHHHHHS-HHHHHHHHHHHHHS--TTHHHHHHHHHHHHHHHHHHT-SSSHHHHHHHHHHHHHHHHTTSPPP-SHHHHHH-TT-HHHHHHHHHHHHHHHHHHHHH-SS--HHHHHHHHHHHHHHHHHHHTTGGGPPPPS-TTTGGG-HHHHHHHHH-